Protein AF-A0A086MCA6-F1 (afdb_monomer_lite)

Radius of gyration: 31.17 Å; chains: 1; bounding box: 60×60×94 Å

Structure (mmCIF, N/CA/C/O backbone):
data_AF-A0A086MCA6-F1
#
_entry.id   AF-A0A086MCA6-F1
#
loop_
_atom_site.group_PDB
_atom_site.id
_atom_site.type_symbol
_atom_site.label_atom_id
_atom_site.label_alt_id
_atom_site.label_comp_id
_atom_site.label_asym_id
_atom_site.label_entity_id
_atom_site.label_seq_id
_atom_site.pdbx_PDB_ins_code
_atom_site.Cartn_x
_atom_site.Cartn_y
_atom_site.Cartn_z
_atom_site.occupancy
_atom_site.B_iso_or_equiv
_atom_site.auth_seq_id
_atom_site.auth_comp_id
_atom_site.auth_asym_id
_atom_site.auth_atom_id
_atom_site.pdbx_PDB_model_num
ATOM 1 N N . MET A 1 1 ? -27.394 12.523 34.836 1.00 52.34 1 MET A N 1
ATOM 2 C CA . MET A 1 1 ? -27.876 11.184 35.245 1.00 52.34 1 MET A CA 1
ATOM 3 C C . MET A 1 1 ? -26.873 10.629 36.251 1.00 52.34 1 MET A C 1
ATOM 5 O O . MET A 1 1 ? -25.698 10.563 35.916 1.00 52.34 1 MET A O 1
ATOM 9 N N . THR A 1 2 ? -27.261 10.345 37.495 1.00 57.34 2 THR A N 1
ATOM 10 C CA . THR A 1 2 ? -26.344 9.738 38.479 1.00 57.34 2 THR A CA 1
ATOM 11 C C . THR A 1 2 ? -25.993 8.313 38.032 1.00 57.34 2 THR A C 1
ATOM 13 O O . THR A 1 2 ? -26.876 7.579 37.590 1.00 57.34 2 THR A O 1
ATOM 16 N N . ILE A 1 3 ? -24.711 7.927 38.112 1.00 60.75 3 ILE A N 1
ATOM 17 C CA . ILE A 1 3 ? -24.170 6.645 37.599 1.00 60.75 3 ILE A CA 1
ATOM 18 C C . ILE A 1 3 ? -24.995 5.434 38.077 1.00 60.75 3 ILE A C 1
ATOM 20 O O . ILE A 1 3 ? -25.191 4.481 37.325 1.00 60.75 3 ILE A O 1
ATOM 24 N N . THR A 1 4 ? -25.544 5.505 39.292 1.00 66.69 4 THR A N 1
ATOM 25 C CA . THR A 1 4 ? -26.399 4.479 39.902 1.00 66.69 4 THR A CA 1
ATOM 26 C C . THR A 1 4 ? -27.685 4.221 39.107 1.00 66.69 4 THR A C 1
ATOM 28 O O . THR A 1 4 ? -27.949 3.077 38.752 1.00 66.69 4 THR A O 1
ATOM 31 N N . ARG A 1 5 ? -28.424 5.271 38.708 1.00 77.19 5 ARG A N 1
ATOM 32 C CA . ARG A 1 5 ? -29.653 5.128 37.898 1.00 77.19 5 ARG A CA 1
ATOM 33 C C . ARG A 1 5 ? -29.368 4.626 36.481 1.00 77.19 5 ARG A C 1
ATOM 35 O O . ARG A 1 5 ? -30.158 3.882 35.912 1.00 77.19 5 ARG A O 1
ATOM 42 N N . GLY A 1 6 ? -28.232 5.025 35.903 1.00 79.19 6 GLY A N 1
ATOM 43 C CA . GLY A 1 6 ? -27.805 4.528 34.590 1.00 79.19 6 GLY A CA 1
ATOM 44 C C . GLY A 1 6 ? -27.500 3.029 34.617 1.00 79.19 6 GLY A C 1
ATOM 45 O O . GLY A 1 6 ? -27.892 2.299 33.711 1.00 79.19 6 GLY A O 1
ATOM 46 N N . ARG A 1 7 ? -26.850 2.553 35.686 1.00 83.31 7 ARG A N 1
ATOM 47 C CA . ARG A 1 7 ? -26.570 1.127 35.890 1.00 83.31 7 ARG A CA 1
ATOM 48 C C . ARG A 1 7 ? -27.852 0.306 36.025 1.00 83.31 7 ARG A C 1
ATOM 50 O O . ARG A 1 7 ? -27.956 -0.716 35.359 1.00 83.31 7 ARG A O 1
ATOM 57 N N . GLU A 1 8 ? -28.808 0.758 36.834 1.00 86.00 8 GLU A N 1
ATOM 58 C CA . GLU A 1 8 ? -30.113 0.099 37.009 1.00 86.00 8 GLU A CA 1
ATOM 59 C C . GLU A 1 8 ? -30.868 -0.029 35.680 1.00 86.00 8 GLU A C 1
ATOM 61 O O . GLU A 1 8 ? -31.400 -1.093 35.377 1.00 86.00 8 GLU A O 1
ATOM 66 N N . PHE A 1 9 ? -30.847 1.015 34.844 1.00 85.06 9 PHE A N 1
ATOM 67 C CA . PHE A 1 9 ? -31.465 0.969 33.519 1.00 85.06 9 PHE A CA 1
ATOM 68 C C . PHE A 1 9 ? -30.799 -0.066 32.603 1.00 85.06 9 PHE A C 1
ATOM 70 O O . PHE A 1 9 ? -31.481 -0.897 32.009 1.00 85.06 9 PHE A O 1
ATOM 77 N N . ILE A 1 10 ? -29.463 -0.059 32.514 1.00 86.62 10 ILE A N 1
ATOM 78 C CA . ILE A 1 10 ? -28.720 -1.039 31.703 1.00 86.62 10 ILE A CA 1
ATOM 79 C C . ILE A 1 10 ? -28.999 -2.458 32.206 1.00 86.62 10 ILE A C 1
ATOM 81 O O . ILE A 1 10 ? -29.218 -3.356 31.399 1.00 86.62 10 ILE A O 1
ATOM 85 N N . GLN A 1 11 ? -29.028 -2.652 33.525 1.00 89.25 11 GLN A N 1
ATOM 86 C CA . GLN A 1 11 ? -29.348 -3.935 34.139 1.00 89.25 11 GLN A CA 1
ATOM 87 C C . GLN A 1 11 ? -30.774 -4.384 33.799 1.00 89.25 11 GLN A C 1
ATOM 89 O O . GLN A 1 11 ? -30.980 -5.542 33.460 1.00 89.25 11 GLN A O 1
ATOM 94 N N . GLY A 1 12 ? -31.747 -3.470 33.822 1.00 87.25 12 GLY A N 1
ATOM 95 C CA . GLY A 1 12 ? -33.127 -3.763 33.434 1.00 87.25 12 GLY A CA 1
ATOM 96 C C . GLY A 1 12 ? -33.276 -4.167 31.963 1.00 87.25 12 GLY A C 1
ATOM 97 O O . GLY A 1 12 ? -34.112 -5.006 31.649 1.00 87.25 12 GLY A O 1
ATOM 98 N N . VAL A 1 13 ? -32.454 -3.610 31.066 1.00 86.75 13 VAL A N 1
ATOM 99 C CA . VAL A 1 13 ? -32.503 -3.913 29.623 1.00 86.75 13 VAL A CA 1
ATOM 100 C C . VAL A 1 13 ? -31.715 -5.176 29.261 1.00 86.75 13 VAL A C 1
ATOM 102 O O . VAL A 1 13 ? -32.157 -5.951 28.417 1.00 86.75 13 VAL A O 1
ATOM 105 N N . PHE A 1 14 ? -30.547 -5.389 29.871 1.00 87.44 14 PHE A N 1
ATOM 106 C CA . PHE A 1 14 ? -29.594 -6.424 29.455 1.00 87.44 14 PHE A CA 1
ATOM 107 C C . PHE A 1 14 ? -29.353 -7.535 30.490 1.00 87.44 14 PHE A C 1
ATOM 109 O O . PHE A 1 14 ? -28.572 -8.452 30.236 1.00 87.44 14 PHE A O 1
ATOM 116 N N . GLY A 1 15 ? -29.997 -7.471 31.656 1.00 90.25 15 GLY A N 1
ATOM 117 C CA . GLY A 1 15 ? -29.858 -8.430 32.755 1.00 90.25 15 GLY A CA 1
ATOM 118 C C . GLY A 1 15 ? -28.603 -8.203 33.598 1.00 90.25 15 GLY A C 1
ATOM 119 O O . GLY A 1 15 ? -28.696 -7.949 34.797 1.00 90.25 15 GLY A O 1
ATOM 120 N N . GLU A 1 16 ? -27.428 -8.240 32.974 1.00 91.50 16 GLU A N 1
ATOM 121 C CA . GLU A 1 16 ? -26.143 -7.977 33.627 1.00 91.50 16 GLU A CA 1
ATOM 122 C C . GLU A 1 16 ? -25.470 -6.729 33.053 1.00 91.50 16 GLU A C 1
ATOM 124 O O . GLU A 1 16 ? -25.609 -6.406 31.874 1.00 91.50 16 GLU A O 1
ATOM 129 N N . VAL A 1 17 ? -24.712 -6.016 33.893 1.00 91.75 17 VAL A N 1
ATOM 130 C CA . VAL A 1 17 ? -23.970 -4.816 33.482 1.00 91.75 17 VAL A CA 1
ATOM 131 C C . VAL A 1 17 ? -22.482 -5.145 33.394 1.00 91.75 17 VAL A C 1
ATOM 133 O O . VAL A 1 17 ? -21.826 -5.250 34.437 1.00 91.75 17 VAL A O 1
ATOM 136 N N . PRO A 1 18 ? -21.913 -5.257 32.179 1.00 93.75 18 PRO A N 1
ATOM 137 C CA . PRO A 1 18 ? -20.501 -5.547 32.011 1.00 93.75 18 PRO A CA 1
ATOM 138 C C . PRO A 1 18 ? -19.599 -4.504 32.679 1.00 93.75 18 PRO A C 1
ATOM 140 O O . PRO A 1 18 ? -19.844 -3.293 32.629 1.00 93.75 18 PRO A O 1
ATOM 143 N N . GLY A 1 19 ? -18.499 -4.970 33.271 1.00 92.19 19 GLY A N 1
ATOM 144 C CA . GLY A 1 19 ? -17.512 -4.102 33.907 1.00 92.19 19 GLY A CA 1
ATOM 145 C C . GLY A 1 19 ? -16.938 -3.067 32.932 1.00 92.19 19 GLY A C 1
ATOM 146 O O . GLY A 1 19 ? -16.464 -3.406 31.851 1.00 92.19 19 GLY A O 1
ATOM 147 N N . GLY A 1 20 ? -16.965 -1.790 33.320 1.00 91.00 20 GLY A N 1
ATOM 148 C CA . GLY A 1 20 ? -16.443 -0.677 32.517 1.00 91.00 20 GLY A CA 1
ATOM 149 C C . GLY A 1 20 ? -17.381 -0.155 31.421 1.00 91.00 20 GLY A C 1
ATOM 150 O O . GLY A 1 20 ? -17.135 0.942 30.924 1.00 91.00 20 GLY A O 1
ATOM 151 N N . PHE A 1 21 ? -18.469 -0.862 31.091 1.00 94.06 21 PHE A N 1
ATOM 152 C CA . PHE A 1 21 ? -19.440 -0.414 30.085 1.00 94.06 21 PHE A CA 1
ATOM 153 C C . PHE A 1 21 ? -20.117 0.918 30.463 1.00 94.06 21 PHE A C 1
ATOM 155 O O . PHE A 1 21 ? -20.099 1.828 29.633 1.00 94.06 21 PHE A O 1
ATOM 162 N N . PRO A 1 22 ? -20.590 1.132 31.715 1.00 92.44 22 PRO A N 1
ATOM 163 C CA . PRO A 1 22 ? -21.138 2.430 32.119 1.00 92.44 22 PRO A CA 1
ATOM 164 C C . PRO A 1 22 ? -20.151 3.589 31.948 1.00 92.44 22 PRO A C 1
ATOM 166 O O . PRO A 1 22 ? -20.545 4.674 31.534 1.00 92.44 22 PRO A O 1
ATOM 169 N N . GLY A 1 23 ? -18.860 3.352 32.210 1.00 92.25 23 GLY A N 1
ATOM 170 C CA . GLY A 1 23 ? -17.823 4.373 32.051 1.00 92.25 23 GLY A CA 1
ATOM 171 C C . GLY A 1 23 ? -17.621 4.785 30.592 1.00 92.25 23 GLY A C 1
ATOM 172 O O . GLY A 1 23 ? -17.445 5.965 30.306 1.00 92.25 23 GLY A O 1
ATOM 173 N N . VAL A 1 24 ? -17.706 3.835 29.654 1.00 93.69 24 VAL A N 1
ATOM 174 C CA . VAL A 1 24 ? -17.662 4.150 28.218 1.00 93.69 24 VAL A CA 1
ATOM 175 C C . VAL A 1 24 ? -18.906 4.907 27.775 1.00 93.69 24 VAL A C 1
ATOM 177 O O . VAL A 1 24 ? -18.768 5.882 27.044 1.00 93.69 24 VAL A O 1
ATOM 180 N N . LEU A 1 25 ? -20.091 4.535 28.268 1.00 93.31 25 LEU A N 1
ATOM 181 C CA . LEU A 1 25 ? -21.318 5.280 27.980 1.00 93.31 25 LEU A CA 1
ATOM 182 C C . LEU A 1 25 ? -21.239 6.731 28.469 1.00 93.31 25 LEU A C 1
ATOM 184 O O . LEU A 1 25 ? -21.642 7.634 27.746 1.00 93.31 25 LEU A O 1
ATOM 188 N N . THR A 1 26 ? -20.657 6.982 29.646 1.00 93.00 26 THR A N 1
ATOM 189 C CA . THR A 1 26 ? -20.428 8.355 30.130 1.00 93.00 26 THR A CA 1
ATOM 190 C C . THR A 1 26 ? -19.545 9.171 29.179 1.00 93.00 26 THR A C 1
ATOM 192 O O . THR A 1 26 ? -19.771 10.368 29.028 1.00 93.00 26 THR A O 1
ATOM 195 N N . ARG A 1 27 ? -18.575 8.543 28.500 1.00 94.12 27 ARG A N 1
ATOM 196 C CA . ARG A 1 27 ? -17.688 9.221 27.537 1.00 94.12 27 ARG A CA 1
ATOM 197 C C . ARG A 1 27 ? -18.298 9.440 26.155 1.00 94.12 27 ARG A C 1
ATOM 199 O O . ARG A 1 27 ? -17.699 10.170 25.373 1.00 94.12 27 ARG A O 1
ATOM 206 N N . ILE A 1 28 ? -19.439 8.829 25.835 1.00 94.81 28 ILE A N 1
ATOM 207 C CA . ILE A 1 28 ? -20.203 9.186 24.626 1.00 94.81 28 ILE A CA 1
ATOM 208 C C . ILE A 1 28 ? -20.769 10.605 24.776 1.00 94.81 28 ILE A C 1
ATOM 210 O O . ILE A 1 28 ? -20.808 11.358 23.809 1.00 94.81 28 ILE A O 1
ATOM 214 N N . GLY A 1 29 ? -21.124 10.991 26.005 1.00 91.62 29 GLY A N 1
ATOM 215 C CA . GLY A 1 29 ? -21.713 12.288 26.312 1.00 91.62 29 GLY A CA 1
ATOM 216 C C . GLY A 1 29 ? -23.246 12.246 26.368 1.00 91.62 29 GLY A C 1
ATOM 217 O O . GLY A 1 29 ? -23.834 11.164 26.436 1.00 91.62 29 GLY A O 1
ATOM 218 N N . PRO A 1 30 ? -23.896 13.421 26.429 1.00 90.44 30 PRO A N 1
ATOM 219 C CA . PRO A 1 30 ? -25.350 13.528 26.546 1.00 90.44 30 PRO A CA 1
ATOM 220 C C . PRO A 1 30 ? -26.085 13.251 25.228 1.00 90.44 30 PRO A C 1
ATOM 222 O O . PRO A 1 30 ? -27.252 12.862 25.264 1.00 90.44 30 PRO A O 1
ATOM 225 N N . ASP A 1 31 ? -25.417 13.441 24.090 1.00 92.00 31 ASP A N 1
ATOM 226 C CA . ASP A 1 31 ? -26.021 13.256 22.777 1.00 92.00 31 ASP A CA 1
ATOM 227 C C . ASP A 1 31 ? -26.100 11.763 22.423 1.00 92.00 31 ASP A C 1
ATOM 229 O O . ASP A 1 31 ? -25.119 11.026 22.593 1.00 92.00 31 ASP A O 1
ATOM 233 N N . PRO A 1 32 ? -27.254 11.278 21.933 1.00 91.69 32 PRO A N 1
ATOM 234 C CA . PRO A 1 32 ? -27.380 9.891 21.523 1.00 91.69 32 PRO A CA 1
ATOM 235 C C . PRO A 1 32 ? -26.492 9.599 20.308 1.00 91.69 32 PRO A C 1
ATOM 237 O O . PRO A 1 32 ? -26.298 10.443 19.431 1.00 91.69 32 PRO A O 1
ATOM 240 N N . LEU A 1 33 ? -25.987 8.366 20.219 1.00 95.31 33 LEU A N 1
ATOM 241 C CA . LEU A 1 33 ? -25.310 7.906 19.010 1.00 95.31 33 LEU A CA 1
ATOM 242 C C . LEU A 1 33 ? -26.285 7.969 17.817 1.00 95.31 33 LEU A C 1
ATOM 244 O O . LEU A 1 33 ? -27.451 7.603 17.970 1.00 95.31 33 LEU A O 1
ATOM 248 N N . PRO A 1 34 ? -25.812 8.347 16.615 1.00 95.44 34 PRO A N 1
ATOM 249 C CA . PRO A 1 34 ? -26.661 8.468 15.424 1.00 95.44 34 PRO A CA 1
ATOM 250 C C . PRO A 1 34 ? -27.265 7.131 14.970 1.00 95.44 34 PRO A C 1
ATOM 252 O O . PRO A 1 34 ? -28.239 7.104 14.226 1.00 95.44 34 PRO A O 1
ATOM 255 N N . ASP A 1 35 ? -26.674 6.019 15.403 1.00 96.25 35 ASP A N 1
ATOM 256 C CA . ASP A 1 35 ? -27.102 4.661 15.102 1.00 96.25 35 ASP A CA 1
ATOM 257 C C . ASP A 1 35 ? -27.287 3.896 16.425 1.00 96.25 35 ASP A C 1
ATOM 259 O O . ASP A 1 35 ? -26.292 3.570 17.088 1.00 96.25 35 ASP A O 1
ATOM 263 N N . PRO A 1 36 ? -28.538 3.596 16.825 1.00 93.19 36 PRO A N 1
ATOM 264 C CA . PRO A 1 36 ? -28.827 2.869 18.058 1.00 93.19 36 PRO A CA 1
ATOM 265 C C . PRO A 1 36 ? -28.158 1.487 18.136 1.00 93.19 36 PRO A C 1
ATOM 267 O O . PRO A 1 36 ? -27.860 1.006 19.232 1.00 93.19 36 PRO A O 1
ATOM 270 N N . GLY A 1 37 ? -27.862 0.855 16.993 1.00 95.94 37 GLY A N 1
ATOM 271 C CA . GLY A 1 37 ? -27.179 -0.439 16.937 1.00 95.94 37 GLY A CA 1
ATOM 272 C C . GLY A 1 37 ? -25.774 -0.408 17.546 1.00 95.94 37 GLY A C 1
ATOM 273 O O . GLY A 1 37 ? -25.288 -1.425 18.046 1.00 95.94 37 GLY A O 1
ATOM 274 N N . LEU A 1 38 ? -25.134 0.763 17.599 1.00 96.38 38 LEU A N 1
ATOM 275 C CA . LEU A 1 38 ? -23.803 0.927 18.187 1.00 96.38 38 LEU A CA 1
ATOM 276 C C . LEU A 1 38 ? -23.780 0.672 19.700 1.00 96.38 38 LEU A C 1
ATOM 278 O O . LEU A 1 38 ? -22.773 0.180 20.213 1.00 96.38 38 LEU A O 1
ATOM 282 N N . TYR A 1 39 ? -24.883 0.924 20.413 1.00 95.12 39 TYR A N 1
ATOM 283 C CA . TYR A 1 39 ? -24.990 0.573 21.832 1.00 95.12 39 TYR A CA 1
ATOM 284 C C . TYR A 1 39 ? -24.973 -0.944 22.038 1.00 95.12 39 TYR A C 1
ATOM 286 O O . TYR A 1 39 ? -24.312 -1.428 22.956 1.00 95.12 39 TYR A O 1
ATOM 294 N N . LEU A 1 40 ? -25.633 -1.703 21.155 1.00 94.94 40 LEU A N 1
ATOM 295 C CA . LEU A 1 40 ? -25.616 -3.168 21.186 1.00 94.94 40 LEU A CA 1
ATOM 296 C C . LEU A 1 40 ? -24.229 -3.720 20.852 1.00 94.94 40 LEU A C 1
ATOM 298 O O . LEU A 1 40 ? -23.778 -4.669 21.493 1.00 94.94 40 LEU A O 1
ATOM 302 N N . ILE A 1 41 ? -23.535 -3.120 19.879 1.00 96.38 41 ILE A N 1
ATOM 303 C CA . ILE A 1 41 ? -22.152 -3.485 19.543 1.00 96.38 41 ILE A CA 1
ATOM 304 C C . ILE A 1 41 ? -21.238 -3.256 20.748 1.00 96.38 41 ILE A C 1
ATOM 306 O O . ILE A 1 41 ? -20.487 -4.158 21.122 1.00 96.38 41 ILE A O 1
ATOM 310 N N . LEU A 1 42 ? -21.325 -2.088 21.391 1.00 96.12 42 LEU A N 1
ATOM 311 C CA . LEU A 1 42 ? -20.559 -1.804 22.602 1.00 96.12 42 LEU A CA 1
ATOM 312 C C . LEU A 1 42 ? -20.907 -2.770 23.735 1.00 96.12 42 LEU A C 1
ATOM 314 O O . LEU A 1 42 ? -20.001 -3.307 24.366 1.00 96.12 42 LEU A O 1
ATOM 318 N N . PHE A 1 43 ? -22.191 -3.039 23.977 1.00 96.00 43 PHE A N 1
ATOM 319 C CA . PHE A 1 43 ? -22.603 -3.980 25.016 1.00 96.00 43 PHE A CA 1
ATOM 320 C C . PHE A 1 43 ? -21.990 -5.366 24.775 1.00 96.00 43 PHE A C 1
ATOM 322 O O . PHE A 1 43 ? -21.308 -5.897 25.650 1.00 96.00 43 PHE A O 1
ATOM 329 N N . LYS A 1 44 ? -22.135 -5.914 23.559 1.00 95.56 44 LYS A N 1
ATOM 330 C CA . LYS A 1 44 ? -21.545 -7.208 23.171 1.00 95.56 44 LYS A CA 1
ATOM 331 C C . LYS A 1 44 ? -20.025 -7.221 23.332 1.00 95.56 44 LYS A C 1
ATOM 333 O O . LYS A 1 44 ? -19.473 -8.207 23.823 1.00 95.56 44 LYS A O 1
ATOM 338 N N . MET A 1 45 ? -19.354 -6.129 22.960 1.00 96.38 45 MET A N 1
ATOM 339 C CA . MET A 1 45 ? -17.905 -5.963 23.100 1.00 96.38 45 MET A CA 1
ATOM 340 C C . MET A 1 45 ? -17.447 -5.984 24.563 1.00 96.38 45 MET A C 1
ATOM 342 O O . MET A 1 45 ? -16.379 -6.510 24.863 1.00 96.38 45 MET A O 1
ATOM 346 N N . PHE A 1 46 ? -18.242 -5.436 25.482 1.00 96.38 46 PHE A N 1
ATOM 347 C CA . PHE A 1 46 ? -17.913 -5.419 26.906 1.00 96.38 46 PHE A CA 1
ATOM 348 C C . PHE A 1 46 ? -18.335 -6.698 27.640 1.00 96.38 46 PHE A C 1
ATOM 350 O O . PHE A 1 46 ? -17.664 -7.083 28.598 1.00 96.38 46 PHE A O 1
ATOM 357 N N . ALA A 1 47 ? -19.407 -7.354 27.192 1.00 95.56 47 ALA A N 1
ATOM 358 C CA . ALA A 1 47 ? -19.917 -8.593 27.774 1.00 95.56 47 ALA A CA 1
ATOM 359 C C . ALA A 1 47 ? -19.085 -9.830 27.386 1.00 95.56 47 ALA A C 1
ATOM 361 O O . ALA A 1 47 ? -18.966 -10.764 28.172 1.00 95.56 47 ALA A O 1
ATOM 362 N N . SER A 1 48 ? -18.489 -9.846 26.188 1.00 94.88 48 SER A N 1
ATOM 363 C CA . SER A 1 48 ? -17.840 -11.047 25.641 1.00 94.88 48 SER A CA 1
ATOM 364 C C . SER A 1 48 ? -16.331 -11.093 25.937 1.00 94.88 48 SER A C 1
ATOM 366 O O . SER A 1 48 ? -15.607 -10.182 25.523 1.00 94.88 48 SER A O 1
ATOM 368 N N . PRO A 1 49 ? -15.791 -12.175 26.539 1.00 93.44 49 PRO A N 1
ATOM 369 C CA . PRO A 1 49 ? -14.354 -12.306 26.815 1.00 93.44 49 PRO A CA 1
ATOM 370 C C . PRO A 1 49 ? -13.457 -12.219 25.570 1.00 93.44 49 PRO A C 1
ATOM 372 O O . PRO A 1 49 ? -12.347 -11.694 25.641 1.00 93.44 49 PRO A O 1
ATOM 375 N N . GLN A 1 50 ? -13.952 -12.665 24.412 1.00 93.81 50 GLN A N 1
ATOM 376 C CA . GLN A 1 50 ? -13.242 -12.621 23.124 1.00 93.81 50 GLN A CA 1
ATOM 377 C C . GLN A 1 50 ? -12.932 -11.187 22.654 1.00 93.81 50 GLN A C 1
ATOM 379 O O . GLN A 1 50 ? -12.052 -10.966 21.826 1.00 93.81 50 GLN A O 1
ATOM 384 N N . HIS A 1 51 ? -13.633 -10.190 23.195 1.00 95.88 51 HIS A N 1
ATOM 385 C CA . HIS A 1 51 ? -13.451 -8.780 22.864 1.00 95.88 51 HIS A CA 1
ATOM 386 C C . HIS A 1 51 ? -12.655 -8.009 23.922 1.00 95.88 51 HIS A C 1
ATOM 388 O O . HIS A 1 51 ? -12.582 -6.780 23.858 1.00 95.88 51 HIS A O 1
ATOM 394 N N . ARG A 1 52 ? -11.999 -8.715 24.855 1.00 94.94 52 ARG A N 1
ATOM 395 C CA . ARG A 1 52 ? -11.200 -8.120 25.935 1.00 94.94 52 ARG A CA 1
ATOM 396 C C . ARG A 1 52 ? -10.232 -7.044 25.438 1.00 94.94 52 ARG A C 1
ATOM 398 O O . ARG A 1 52 ? -10.219 -5.954 25.995 1.00 94.94 52 ARG A O 1
ATOM 405 N N . VAL A 1 53 ? -9.481 -7.314 24.369 1.00 95.81 53 VAL A N 1
ATOM 406 C CA . VAL A 1 53 ? -8.495 -6.359 23.831 1.00 95.81 53 VAL A CA 1
ATOM 407 C C . VAL A 1 53 ? -9.176 -5.092 23.297 1.00 95.81 53 VAL A C 1
ATOM 409 O O . VAL A 1 53 ? -8.761 -3.986 23.626 1.00 95.81 53 VAL A O 1
ATOM 412 N N . ARG A 1 54 ? -10.278 -5.230 22.544 1.00 97.44 54 ARG A N 1
ATOM 413 C CA . ARG A 1 54 ? -11.046 -4.087 21.999 1.00 97.44 54 ARG A CA 1
ATOM 414 C C . ARG A 1 54 ? -11.613 -3.217 23.110 1.00 97.44 54 ARG A C 1
ATOM 416 O O . ARG A 1 54 ? -11.490 -1.994 23.078 1.00 97.44 54 ARG A O 1
ATOM 423 N N . ARG A 1 55 ? -12.188 -3.872 24.118 1.00 95.81 55 ARG A N 1
ATOM 424 C CA . ARG A 1 55 ? -12.692 -3.238 25.332 1.00 95.81 55 ARG A CA 1
ATOM 425 C C . ARG A 1 55 ? -11.590 -2.454 26.039 1.00 95.81 55 ARG A C 1
ATOM 427 O O . ARG A 1 55 ? -11.805 -1.306 26.417 1.00 95.81 55 ARG A O 1
ATOM 43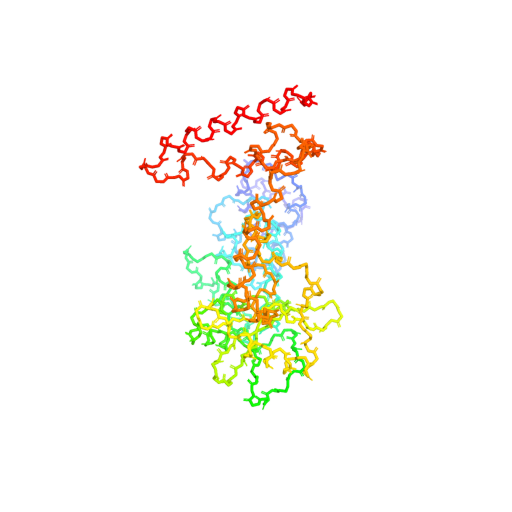4 N N . ASP A 1 56 ? -10.425 -3.066 26.226 1.00 95.62 56 ASP A N 1
ATOM 435 C CA . ASP A 1 56 ? -9.318 -2.459 26.959 1.00 95.62 56 ASP A CA 1
ATOM 436 C C . ASP A 1 56 ? -8.736 -1.255 26.191 1.00 95.62 56 ASP A C 1
ATOM 438 O O . ASP A 1 56 ? -8.517 -0.211 26.802 1.00 95.62 56 ASP A O 1
ATOM 442 N N . VAL A 1 57 ? -8.623 -1.326 24.857 1.00 96.38 57 VAL A N 1
ATOM 443 C CA . VAL A 1 57 ? -8.234 -0.179 24.010 1.00 96.38 57 VAL A CA 1
ATOM 444 C C . VAL A 1 57 ? -9.234 0.970 24.120 1.00 96.38 57 VAL A C 1
ATOM 446 O O . VAL A 1 57 ? -8.831 2.108 24.359 1.00 96.38 57 VAL A O 1
ATOM 449 N N . LEU A 1 58 ? -10.540 0.692 24.025 1.00 95.19 58 LEU A N 1
ATOM 450 C CA . LEU A 1 58 ? -11.555 1.727 24.231 1.00 95.19 58 LEU A CA 1
ATOM 451 C C . LEU A 1 58 ? -11.454 2.338 25.629 1.00 95.19 58 LEU A C 1
ATOM 453 O O . LEU A 1 58 ? -11.579 3.548 25.770 1.00 95.19 58 LEU A O 1
ATOM 457 N N . ARG A 1 59 ? -11.213 1.541 26.677 1.00 92.81 59 ARG A N 1
ATOM 458 C CA . ARG A 1 59 ? -11.045 2.054 28.048 1.00 92.81 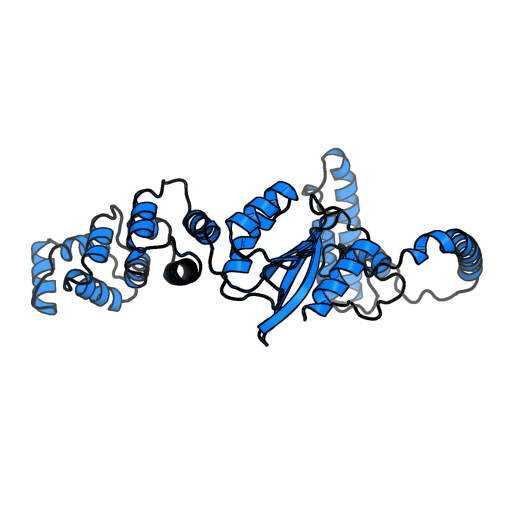59 ARG A CA 1
ATOM 459 C C . ARG A 1 59 ? -9.833 2.971 28.180 1.00 92.81 59 ARG A C 1
ATOM 461 O O . ARG A 1 59 ? -9.957 3.996 28.843 1.00 92.81 59 ARG A O 1
ATOM 468 N N . GLN A 1 60 ? -8.714 2.611 27.559 1.00 91.25 60 GLN A N 1
ATOM 469 C CA . GLN A 1 60 ? -7.466 3.377 27.588 1.00 91.25 60 GLN A CA 1
ATOM 470 C C . GLN A 1 60 ? -7.524 4.661 26.756 1.00 91.25 60 GLN A C 1
ATOM 472 O O . GLN A 1 60 ? -6.758 5.582 27.026 1.00 91.25 60 GLN A O 1
ATOM 477 N N . HIS A 1 61 ? -8.427 4.745 25.775 1.00 89.38 61 HIS A N 1
ATOM 478 C CA . HIS A 1 61 ? -8.649 5.978 25.032 1.00 89.38 61 HIS A CA 1
ATOM 479 C C . HIS A 1 61 ? -9.151 7.082 25.981 1.00 89.38 61 HIS A C 1
ATOM 481 O O . HIS A 1 61 ? -10.220 6.964 26.585 1.00 89.38 61 HIS A O 1
ATOM 487 N N . GLY A 1 62 ? -8.346 8.136 26.146 1.00 83.88 62 GLY A N 1
ATOM 488 C CA . GLY A 1 62 ? -8.596 9.216 27.107 1.00 83.88 62 GLY A CA 1
ATOM 489 C C . GLY A 1 62 ? -9.661 10.229 26.674 1.00 83.88 62 GLY A C 1
ATOM 490 O O . GLY A 1 62 ? -10.083 11.040 27.493 1.00 83.88 62 GLY A O 1
ATOM 491 N N . GLY A 1 63 ? -10.095 10.189 25.411 1.00 89.62 63 GLY A N 1
ATOM 492 C CA . GLY A 1 63 ? -11.054 11.131 24.834 1.00 89.62 63 GLY A CA 1
ATOM 493 C C . GLY A 1 63 ? -12.519 10.668 24.865 1.00 89.62 63 GLY A C 1
ATOM 494 O O . GLY A 1 63 ? -12.835 9.575 25.355 1.00 89.62 63 GLY A O 1
ATOM 495 N N . PRO A 1 64 ? -13.430 11.498 24.318 1.00 93.62 64 PRO A N 1
ATOM 496 C CA . PRO A 1 64 ? -14.814 11.113 24.068 1.00 93.62 64 PRO A CA 1
ATOM 497 C C . PRO A 1 64 ? -14.884 9.858 23.198 1.00 93.62 64 PRO A C 1
ATOM 499 O O . PRO A 1 64 ? -14.101 9.705 22.267 1.00 93.62 64 PRO A O 1
ATOM 502 N N . THR A 1 65 ? -15.830 8.965 23.488 1.00 96.00 65 THR A N 1
ATOM 503 C CA . THR A 1 65 ? -16.060 7.763 22.676 1.00 96.00 65 THR A CA 1
ATOM 504 C C . THR A 1 65 ? -17.071 8.077 21.579 1.00 96.00 65 THR A C 1
ATOM 506 O O . THR A 1 65 ? -18.259 8.217 21.855 1.00 96.00 65 THR A O 1
ATOM 509 N N . THR A 1 66 ? -16.616 8.180 20.330 1.00 96.56 66 THR A N 1
ATOM 510 C CA . THR A 1 66 ? -17.474 8.568 19.196 1.00 96.56 66 THR A CA 1
ATOM 511 C C . THR A 1 66 ? -18.046 7.365 18.440 1.00 96.56 66 THR A C 1
ATOM 513 O O . THR A 1 66 ? -17.491 6.264 18.468 1.00 96.56 66 THR A O 1
ATOM 516 N N . ALA A 1 67 ? -19.130 7.580 17.684 1.00 97.19 67 ALA A N 1
ATOM 517 C CA . ALA A 1 67 ? -19.698 6.572 16.781 1.00 97.19 67 ALA A CA 1
ATOM 518 C C . ALA A 1 67 ? -18.653 6.001 15.804 1.00 97.19 67 ALA A C 1
ATOM 520 O O . ALA A 1 67 ? -18.605 4.793 15.564 1.00 97.19 67 ALA A O 1
ATOM 521 N N . THR A 1 68 ? -17.785 6.867 15.279 1.00 97.25 68 THR A N 1
ATOM 522 C CA . THR A 1 68 ? -16.692 6.501 14.376 1.00 97.25 68 THR A CA 1
ATOM 523 C C . THR A 1 68 ? -15.695 5.563 15.049 1.00 97.25 68 THR A C 1
ATOM 525 O O . THR A 1 68 ? -15.385 4.511 14.495 1.00 97.25 68 THR A O 1
ATOM 528 N N . GLN A 1 69 ? -15.256 5.871 16.272 1.00 97.44 69 GLN A N 1
ATOM 529 C CA . GLN A 1 69 ? -14.318 5.022 17.014 1.00 97.44 69 GLN A CA 1
ATOM 530 C C . GLN A 1 69 ? -14.906 3.647 17.336 1.00 97.44 69 GLN A C 1
ATOM 532 O O . GLN A 1 69 ? -14.210 2.640 17.209 1.00 97.44 69 GLN A O 1
ATOM 537 N N . ILE A 1 70 ? -16.193 3.588 17.701 1.00 97.75 70 ILE A N 1
ATOM 538 C CA . ILE A 1 70 ? -16.906 2.324 17.938 1.00 97.75 70 ILE A CA 1
ATOM 539 C C . ILE A 1 70 ? -16.902 1.470 16.663 1.00 97.75 70 ILE A C 1
ATOM 541 O O . ILE A 1 70 ? -16.634 0.270 16.722 1.00 97.75 70 ILE A O 1
ATOM 545 N N . ARG A 1 71 ? -17.160 2.080 15.499 1.00 98.19 71 ARG A N 1
ATOM 546 C CA . ARG A 1 71 ? -17.155 1.380 14.205 1.00 98.19 71 ARG A CA 1
ATOM 547 C C . ARG A 1 71 ? -15.757 0.894 13.823 1.00 98.19 71 ARG A C 1
ATOM 549 O O . ARG A 1 71 ? -15.617 -0.269 13.453 1.00 98.19 71 ARG A O 1
ATOM 556 N N . ILE A 1 72 ? -14.734 1.738 13.969 1.00 98.31 72 ILE A N 1
ATOM 557 C CA . ILE A 1 72 ? -13.333 1.383 13.690 1.00 98.31 72 ILE A CA 1
ATOM 558 C C . ILE A 1 72 ? -12.905 0.192 14.548 1.00 98.31 72 ILE A C 1
ATOM 560 O O . ILE A 1 72 ? -12.524 -0.852 14.022 1.00 98.31 72 ILE A O 1
ATOM 564 N N . ILE A 1 73 ? -13.013 0.309 15.875 1.00 97.62 73 ILE A N 1
ATOM 565 C CA . ILE A 1 73 ? -12.514 -0.725 16.788 1.00 97.62 73 ILE A CA 1
ATOM 566 C C . ILE A 1 73 ? -13.304 -2.031 16.674 1.00 97.62 73 ILE A C 1
ATOM 568 O O . ILE A 1 73 ? -12.767 -3.090 16.990 1.00 97.62 73 ILE A O 1
ATOM 572 N N . HIS A 1 74 ? -14.559 -1.988 16.218 1.00 97.44 74 HIS A N 1
ATOM 573 C CA . HIS A 1 74 ? -15.339 -3.187 15.931 1.00 97.44 74 HIS A CA 1
ATOM 574 C C . HIS A 1 74 ? -14.849 -3.915 14.669 1.00 97.44 74 HIS A C 1
ATOM 576 O O . HIS A 1 74 ? -14.807 -5.144 14.678 1.00 97.44 74 HIS A O 1
ATOM 582 N N . ARG A 1 75 ? -14.444 -3.179 13.622 1.00 97.69 75 ARG A N 1
ATOM 583 C CA . ARG A 1 75 ? -14.008 -3.742 12.329 1.00 97.69 75 ARG A CA 1
ATOM 584 C C . ARG A 1 75 ? -12.539 -4.157 12.275 1.00 97.69 75 ARG A C 1
ATOM 586 O O . ARG A 1 75 ? -12.209 -5.059 11.516 1.00 97.69 75 ARG A O 1
ATOM 593 N N . LEU A 1 76 ? -11.656 -3.518 13.043 1.00 98.12 76 LEU A N 1
ATOM 594 C CA . LEU A 1 76 ? -10.213 -3.793 12.992 1.00 98.12 76 LEU A CA 1
ATOM 595 C C . LEU A 1 76 ? -9.874 -5.268 13.243 1.00 98.12 76 LEU A C 1
ATOM 597 O O . LEU A 1 76 ? -10.421 -5.869 14.162 1.00 98.12 76 LEU A O 1
ATOM 601 N N . ASP A 1 77 ? -8.924 -5.833 12.506 1.00 98.00 77 ASP A N 1
ATOM 602 C CA . ASP A 1 77 ? -8.350 -7.159 12.759 1.00 98.00 77 ASP A CA 1
ATOM 603 C C . ASP A 1 77 ? -7.804 -7.225 14.200 1.00 98.00 77 ASP A C 1
ATOM 605 O O . ASP A 1 77 ? -7.214 -6.240 14.657 1.00 98.00 77 ASP A O 1
ATOM 609 N N . PRO A 1 78 ? -7.989 -8.339 14.943 1.00 97.19 78 PRO A N 1
ATOM 610 C CA . PRO A 1 78 ? -7.503 -8.494 16.318 1.00 97.19 78 PRO A CA 1
ATOM 611 C C . PRO A 1 78 ? -6.037 -8.102 16.565 1.00 97.19 78 PRO A C 1
ATOM 613 O O . PRO A 1 78 ? -5.715 -7.672 17.674 1.00 97.19 78 PRO A O 1
ATOM 616 N N . VAL A 1 79 ? -5.157 -8.238 15.570 1.00 97.69 79 VAL A N 1
ATOM 617 C CA . VAL A 1 79 ? -3.740 -7.847 15.657 1.00 97.69 79 VAL A CA 1
ATOM 618 C C . VAL A 1 79 ? -3.547 -6.330 15.588 1.00 97.69 79 VAL A C 1
ATOM 620 O O . VAL A 1 79 ? -2.630 -5.808 16.217 1.00 97.69 79 VAL A O 1
ATOM 623 N N . LEU A 1 80 ? -4.431 -5.606 14.895 1.00 98.12 80 LEU A N 1
ATOM 624 C CA . LEU A 1 80 ? -4.393 -4.142 14.782 1.00 98.12 80 LEU A CA 1
ATOM 625 C C . LEU A 1 80 ? -5.114 -3.421 15.930 1.00 98.12 80 LEU A C 1
ATOM 627 O O . LEU A 1 80 ? -5.111 -2.191 15.988 1.00 98.12 80 LEU A O 1
ATOM 631 N N . VAL A 1 81 ? -5.746 -4.157 16.848 1.00 97.88 81 VAL A N 1
ATOM 632 C CA . VAL A 1 81 ? -6.474 -3.586 17.991 1.00 97.88 81 VAL A CA 1
ATOM 633 C C . VAL A 1 81 ? -5.495 -3.015 19.005 1.00 97.88 81 VAL A C 1
ATOM 635 O O . VAL A 1 81 ? -5.088 -3.680 19.955 1.00 97.88 81 VAL A O 1
ATOM 638 N N . HIS A 1 82 ? -5.144 -1.751 18.813 1.00 97.19 82 HIS A N 1
ATOM 639 C CA . HIS A 1 82 ? -4.251 -1.017 19.693 1.00 97.19 82 HIS A CA 1
ATOM 640 C C . HIS A 1 82 ? -4.587 0.476 19.679 1.00 97.19 82 HIS A C 1
ATOM 642 O O . HIS A 1 82 ? -5.031 1.002 18.656 1.00 97.19 82 HIS A O 1
ATOM 648 N N . LYS A 1 83 ? -4.329 1.183 20.789 1.00 95.69 83 LYS A N 1
ATOM 649 C CA . LYS A 1 83 ? -4.590 2.632 20.890 1.00 95.69 83 LYS A CA 1
ATOM 650 C C . LYS A 1 83 ? -3.867 3.426 19.791 1.00 95.69 83 LYS A C 1
ATOM 652 O O . LYS A 1 83 ? -4.494 4.233 19.118 1.00 95.69 83 LYS A O 1
ATOM 657 N N . ASN A 1 84 ? -2.601 3.083 19.520 1.00 95.38 84 ASN A N 1
ATOM 658 C CA . ASN A 1 84 ? -1.778 3.760 18.513 1.00 95.38 84 ASN A CA 1
ATOM 659 C C . ASN A 1 84 ? -2.373 3.614 17.099 1.00 95.38 84 ASN A C 1
ATOM 661 O O . ASN A 1 84 ? -2.188 4.492 16.265 1.00 95.38 84 ASN A O 1
ATOM 665 N N . VAL A 1 85 ? -3.085 2.521 16.811 1.00 97.25 85 VAL A N 1
ATOM 666 C CA . VAL A 1 85 ? -3.754 2.340 15.515 1.00 97.25 85 VAL A CA 1
ATOM 667 C C . VAL A 1 85 ? -5.088 3.081 15.498 1.00 97.25 85 VAL A C 1
ATOM 669 O O . VAL A 1 85 ? -5.355 3.820 14.556 1.00 97.25 85 VAL A O 1
ATOM 672 N N . LEU A 1 86 ? -5.895 2.942 16.556 1.00 96.44 86 LEU A N 1
ATOM 673 C CA . LEU A 1 86 ? -7.203 3.595 16.664 1.00 96.44 86 LEU A CA 1
ATOM 674 C C . LEU A 1 86 ? -7.106 5.121 16.517 1.00 96.44 86 LEU A C 1
ATOM 676 O O . LEU A 1 86 ? -7.948 5.719 15.860 1.00 96.44 86 LEU A O 1
ATOM 680 N N . GLU A 1 87 ? -6.076 5.744 17.089 1.00 94.69 87 GLU A N 1
ATOM 681 C CA . GLU A 1 87 ? -5.856 7.198 17.029 1.00 94.69 87 GLU A CA 1
ATOM 682 C C . GLU A 1 87 ? -5.468 7.714 15.634 1.00 94.69 87 GLU A C 1
ATOM 684 O O . GLU A 1 87 ? -5.571 8.911 15.374 1.00 94.69 87 GLU A O 1
ATOM 689 N N . ARG A 1 88 ? -5.031 6.829 14.729 1.00 96.19 88 ARG A N 1
ATOM 690 C CA . ARG A 1 88 ? -4.592 7.181 13.367 1.00 96.19 88 ARG A CA 1
ATOM 691 C C . ARG A 1 88 ? -5.675 6.980 12.309 1.00 96.19 88 ARG A C 1
ATOM 693 O O . ARG A 1 88 ? -5.478 7.411 11.180 1.00 96.19 88 ARG A O 1
ATOM 700 N N . LEU A 1 89 ? -6.785 6.339 12.664 1.00 97.12 89 LEU A N 1
ATOM 701 C CA . LEU A 1 89 ? -7.876 6.024 11.747 1.00 97.12 89 LEU A CA 1
ATOM 702 C C . LEU A 1 89 ? -9.028 7.010 11.930 1.00 97.12 89 LEU A C 1
ATOM 704 O O . LEU A 1 89 ? -9.484 7.253 13.047 1.00 97.12 89 LEU A O 1
ATOM 708 N N . GLN A 1 90 ? -9.525 7.543 10.821 1.00 96.81 90 GLN A N 1
ATOM 709 C CA . GLN A 1 90 ? -10.593 8.542 10.785 1.00 96.81 90 GLN A CA 1
ATOM 710 C C . GLN A 1 90 ? -11.936 7.956 10.356 1.00 96.81 90 GLN A C 1
ATOM 712 O O . GLN A 1 90 ? -12.978 8.587 10.541 1.00 96.81 90 GLN A O 1
ATOM 717 N N . SER A 1 91 ? -11.952 6.748 9.789 1.00 97.62 91 SER A N 1
ATOM 718 C CA . SER A 1 91 ? -13.187 6.132 9.310 1.00 97.62 91 SER A CA 1
ATOM 719 C C . SER A 1 91 ? -13.185 4.609 9.402 1.00 97.62 91 SER A C 1
ATOM 721 O O . SER A 1 91 ? -12.151 3.952 9.499 1.00 97.62 91 SER A O 1
ATOM 723 N N . ALA A 1 92 ? -14.384 4.032 9.335 1.00 96.69 92 ALA A N 1
ATOM 724 C CA . ALA A 1 92 ? -14.562 2.587 9.274 1.00 96.69 92 ALA A CA 1
ATOM 725 C C . ALA A 1 92 ? -14.018 1.971 7.968 1.00 96.69 92 ALA A C 1
ATOM 727 O O . ALA A 1 92 ? -13.636 0.807 7.984 1.00 96.69 92 ALA A O 1
ATOM 728 N N . SER A 1 93 ? -13.961 2.748 6.876 1.00 97.06 93 SER A N 1
ATOM 729 C CA . SER A 1 93 ? -13.353 2.328 5.604 1.00 97.06 93 SER A CA 1
ATOM 730 C C . SER A 1 93 ? -11.837 2.209 5.739 1.00 97.06 93 SER A C 1
ATOM 732 O O . SER A 1 93 ? -11.269 1.200 5.351 1.00 97.06 93 SER A O 1
ATOM 734 N N . GLU A 1 94 ? -11.181 3.172 6.395 1.00 97.81 94 GLU A N 1
ATOM 735 C CA . GLU A 1 94 ? -9.731 3.094 6.632 1.00 97.81 94 GLU A CA 1
ATOM 736 C C . GLU A 1 94 ? -9.352 1.893 7.514 1.00 97.81 94 GLU A C 1
ATOM 738 O O . GLU A 1 94 ? -8.272 1.325 7.370 1.00 97.81 94 GLU A O 1
ATOM 743 N N . ALA A 1 95 ? -10.238 1.474 8.424 1.00 98.19 95 ALA A N 1
ATOM 744 C CA . ALA A 1 95 ? -10.044 0.245 9.192 1.00 98.19 95 ALA A CA 1
ATOM 745 C C . ALA A 1 95 ? -10.092 -1.010 8.300 1.00 98.19 95 ALA A C 1
ATOM 747 O O . ALA A 1 95 ? -9.337 -1.953 8.530 1.00 98.19 95 ALA A O 1
ATOM 748 N N . GLU A 1 96 ? -10.956 -1.026 7.282 1.00 97.94 96 GLU A N 1
ATOM 749 C CA . GLU A 1 96 ? -11.022 -2.104 6.288 1.00 97.94 96 GLU A CA 1
ATOM 750 C C . GLU A 1 96 ? -9.778 -2.111 5.394 1.00 97.94 96 GLU A C 1
ATOM 752 O O . GLU A 1 96 ? -9.183 -3.171 5.202 1.00 97.94 96 GLU A O 1
ATOM 757 N N . ASP A 1 97 ? -9.318 -0.940 4.951 1.00 97.75 97 ASP A N 1
ATOM 758 C CA . ASP A 1 97 ? -8.078 -0.798 4.183 1.00 97.75 97 ASP A CA 1
ATOM 759 C C . ASP A 1 97 ? -6.859 -1.263 4.996 1.00 97.75 97 ASP A C 1
ATOM 761 O O . ASP A 1 97 ? -6.002 -1.991 4.490 1.00 97.75 97 ASP A O 1
ATOM 765 N N . ALA A 1 98 ? -6.798 -0.920 6.288 1.00 98.31 98 ALA A N 1
ATOM 766 C CA . ALA A 1 98 ? -5.748 -1.386 7.192 1.00 98.31 98 ALA A CA 1
ATOM 767 C C . ALA A 1 98 ? -5.776 -2.914 7.372 1.00 98.31 98 ALA A C 1
ATOM 769 O O . ALA A 1 98 ? -4.722 -3.556 7.372 1.00 98.31 98 ALA A O 1
ATOM 770 N N . ASN A 1 99 ? -6.966 -3.514 7.479 1.00 98.56 99 ASN A N 1
ATOM 771 C CA . ASN A 1 99 ? -7.121 -4.969 7.534 1.00 98.56 99 ASN A CA 1
ATOM 772 C C . ASN A 1 99 ? -6.663 -5.639 6.231 1.00 98.56 99 ASN A C 1
ATOM 774 O O . ASN A 1 99 ? -5.960 -6.650 6.276 1.00 98.56 99 ASN A O 1
ATOM 778 N N . ALA A 1 100 ? -7.026 -5.076 5.075 1.00 98.00 100 ALA A N 1
ATOM 779 C CA . ALA A 1 100 ? -6.608 -5.577 3.769 1.00 98.00 100 ALA A CA 1
ATOM 780 C C . ALA A 1 100 ? -5.083 -5.483 3.593 1.00 98.00 100 ALA A C 1
ATOM 782 O O . ALA A 1 100 ? -4.446 -6.442 3.155 1.00 98.00 100 ALA A O 1
ATOM 783 N N . ALA A 1 101 ? -4.477 -4.371 4.017 1.00 98.19 101 ALA A N 1
ATOM 784 C CA . ALA A 1 101 ? -3.029 -4.204 4.022 1.00 98.19 101 ALA A CA 1
ATOM 785 C C . ALA A 1 101 ? -2.332 -5.206 4.958 1.00 98.19 101 ALA A C 1
ATOM 787 O O . ALA A 1 101 ? -1.306 -5.776 4.590 1.00 98.19 101 ALA A O 1
ATOM 788 N N . LEU A 1 102 ? -2.891 -5.483 6.141 1.00 98.44 102 LEU A N 1
ATOM 789 C CA . LEU A 1 102 ? -2.365 -6.517 7.036 1.00 98.44 102 LEU A CA 1
ATOM 790 C C . LEU A 1 102 ? -2.445 -7.916 6.406 1.00 98.44 102 LEU A C 1
ATOM 792 O O . LEU A 1 102 ? -1.487 -8.684 6.498 1.00 98.44 102 LEU A O 1
ATOM 796 N N . ALA A 1 103 ? -3.560 -8.252 5.756 1.00 98.12 103 ALA A N 1
ATOM 797 C CA . ALA A 1 103 ? -3.701 -9.521 5.046 1.00 98.12 103 ALA A CA 1
ATOM 798 C C . ALA A 1 103 ? -2.655 -9.651 3.926 1.00 98.12 103 ALA A C 1
ATOM 800 O O . ALA A 1 103 ? -2.008 -10.691 3.799 1.00 98.12 103 ALA A O 1
ATOM 801 N N . LEU A 1 104 ? -2.421 -8.571 3.175 1.00 97.75 104 LEU A N 1
ATOM 802 C CA . LEU A 1 104 ? -1.369 -8.507 2.165 1.00 97.75 104 LEU A CA 1
ATOM 803 C C . LEU A 1 104 ? 0.021 -8.739 2.769 1.00 97.75 104 LEU A C 1
ATOM 805 O O . LEU A 1 104 ? 0.780 -9.556 2.253 1.00 97.75 104 LEU A O 1
ATOM 809 N N . ILE A 1 105 ? 0.345 -8.063 3.873 1.00 98.06 105 ILE A N 1
ATOM 810 C CA . ILE A 1 105 ? 1.622 -8.209 4.585 1.00 98.06 105 ILE A CA 1
ATOM 811 C C . ILE A 1 105 ? 1.831 -9.662 5.034 1.00 98.06 105 ILE A C 1
ATOM 813 O O . ILE A 1 105 ? 2.882 -10.237 4.763 1.00 98.06 105 ILE A O 1
ATOM 817 N N . ARG A 1 106 ? 0.824 -10.284 5.664 1.00 97.75 106 ARG A N 1
ATOM 818 C CA . ARG A 1 106 ? 0.891 -11.685 6.124 1.00 97.75 106 ARG A CA 1
ATOM 819 C C . ARG A 1 106 ? 1.136 -12.666 4.974 1.00 97.75 106 ARG A C 1
ATOM 821 O O . ARG A 1 106 ? 1.847 -13.650 5.150 1.00 97.75 106 ARG A O 1
ATOM 828 N N . ASN A 1 107 ? 0.569 -12.395 3.800 1.00 97.38 107 ASN A N 1
ATOM 829 C CA . ASN A 1 107 ? 0.723 -13.261 2.632 1.00 97.38 107 ASN A CA 1
ATOM 830 C C . ASN A 1 107 ? 2.070 -13.084 1.917 1.00 97.38 107 ASN A C 1
ATOM 832 O O . ASN A 1 107 ? 2.500 -13.991 1.207 1.00 97.38 107 ASN A O 1
ATOM 836 N N . THR A 1 108 ? 2.726 -11.932 2.089 1.00 97.62 108 THR A N 1
ATOM 837 C CA . THR A 1 108 ? 3.900 -11.542 1.289 1.00 97.62 108 THR A CA 1
ATOM 838 C C . THR A 1 108 ? 5.213 -11.501 2.063 1.00 97.62 108 THR A C 1
ATOM 840 O O . THR A 1 108 ? 6.274 -11.510 1.437 1.00 97.62 108 THR A O 1
ATOM 843 N N . ALA A 1 109 ? 5.166 -11.467 3.397 1.00 97.50 109 ALA A N 1
ATOM 844 C CA . ALA A 1 109 ? 6.339 -11.380 4.258 1.00 97.50 109 ALA A CA 1
ATOM 845 C C . ALA A 1 109 ? 6.288 -12.433 5.374 1.00 97.50 109 ALA A C 1
ATOM 847 O O . ALA A 1 109 ? 5.504 -12.316 6.317 1.00 97.50 109 ALA A O 1
ATOM 848 N N . LEU A 1 110 ? 7.184 -13.424 5.332 1.00 96.50 110 LEU A N 1
ATOM 849 C CA . LEU A 1 110 ? 7.259 -14.473 6.363 1.00 96.50 110 LEU A CA 1
ATOM 850 C C . LEU A 1 110 ? 7.523 -13.945 7.770 1.00 96.50 110 LEU A C 1
ATOM 852 O O . LEU A 1 110 ? 7.081 -14.529 8.757 1.00 96.50 110 LEU A O 1
ATOM 856 N N . SER A 1 111 ? 8.260 -12.840 7.861 1.00 97.00 111 SER A N 1
ATOM 857 C CA . SER A 1 111 ? 8.596 -12.201 9.135 1.00 97.00 111 SER A CA 1
ATOM 858 C C . SER A 1 111 ? 7.402 -11.527 9.824 1.00 97.00 111 SER A C 1
ATOM 860 O O . SER A 1 111 ? 7.524 -11.115 10.979 1.00 97.00 111 SER A O 1
ATOM 862 N N . ALA A 1 112 ? 6.255 -11.395 9.149 1.00 97.38 112 ALA A N 1
ATOM 863 C CA . ALA A 1 112 ? 5.061 -10.739 9.670 1.00 97.38 112 ALA A CA 1
ATOM 864 C C . ALA A 1 112 ? 4.203 -11.673 10.541 1.00 97.38 112 ALA A C 1
ATOM 866 O O . ALA A 1 112 ? 3.023 -11.907 10.269 1.00 97.38 112 ALA A O 1
ATOM 867 N N . THR A 1 113 ? 4.795 -12.207 11.611 1.00 97.75 113 THR A N 1
ATOM 868 C CA . THR A 1 113 ? 4.045 -12.946 12.634 1.00 97.75 113 THR A CA 1
ATOM 869 C C . THR A 1 113 ? 3.154 -11.999 13.439 1.00 97.75 113 THR A C 1
ATOM 871 O O . THR A 1 113 ? 3.424 -10.797 13.530 1.00 97.75 113 THR A O 1
ATOM 874 N N . GLU A 1 114 ? 2.087 -12.526 14.047 1.00 97.44 114 GLU A N 1
ATOM 875 C CA . GLU A 1 114 ? 1.178 -11.703 14.857 1.00 97.44 114 GLU A CA 1
ATOM 876 C C . GLU A 1 114 ? 1.911 -10.983 15.990 1.00 97.44 114 GLU A C 1
ATOM 878 O O . GLU A 1 114 ? 1.708 -9.786 16.186 1.00 97.44 114 GLU A O 1
ATOM 883 N N . ASP A 1 115 ? 2.807 -11.688 16.680 1.00 97.44 115 ASP A N 1
ATOM 884 C CA . ASP A 1 115 ? 3.601 -11.131 17.775 1.00 97.44 115 ASP A CA 1
ATOM 885 C C . ASP A 1 115 ? 4.549 -10.036 17.286 1.00 97.44 115 ASP A C 1
ATOM 887 O O . ASP A 1 115 ? 4.642 -8.974 17.902 1.00 97.44 115 ASP A O 1
ATOM 891 N N . ALA A 1 116 ? 5.206 -10.238 16.139 1.00 98.00 116 ALA A N 1
ATOM 892 C CA . ALA A 1 116 ? 6.110 -9.239 15.581 1.00 98.00 116 ALA A CA 1
ATOM 893 C C . ALA A 1 116 ? 5.360 -7.965 15.159 1.00 98.00 116 ALA A C 1
ATOM 895 O O . ALA A 1 116 ? 5.853 -6.854 15.373 1.00 98.00 116 ALA A O 1
ATOM 896 N N . ILE A 1 117 ? 4.153 -8.103 14.600 1.00 98.06 117 ILE A N 1
ATOM 897 C CA . ILE A 1 117 ? 3.303 -6.962 14.241 1.00 98.06 117 ILE A CA 1
ATOM 898 C C . ILE A 1 117 ? 2.804 -6.243 15.496 1.00 98.06 117 ILE A C 1
ATOM 900 O O . ILE A 1 117 ? 2.924 -5.020 15.564 1.00 98.06 117 ILE A O 1
ATOM 904 N N . ARG A 1 118 ? 2.304 -6.971 16.506 1.00 97.19 118 ARG A N 1
ATOM 905 C CA . ARG A 1 118 ? 1.870 -6.384 17.787 1.00 97.19 118 ARG A CA 1
ATOM 906 C C . ARG A 1 118 ? 3.004 -5.604 18.445 1.00 97.19 118 ARG A C 1
ATOM 908 O O . ARG A 1 118 ? 2.825 -4.431 18.761 1.00 97.19 118 ARG A O 1
ATOM 915 N N . GLN A 1 119 ? 4.190 -6.203 18.541 1.00 97.38 119 GLN A N 1
ATOM 916 C CA . GLN A 1 119 ? 5.365 -5.547 19.111 1.00 97.38 119 GLN A CA 1
ATOM 917 C C . GLN A 1 119 ? 5.760 -4.286 18.330 1.00 97.38 119 GLN A C 1
ATOM 919 O O . GLN A 1 119 ? 6.168 -3.283 18.918 1.00 97.38 119 GLN A O 1
ATOM 924 N N . ALA A 1 120 ? 5.640 -4.309 17.000 1.00 97.62 120 ALA A N 1
ATOM 925 C CA . ALA A 1 120 ? 5.915 -3.142 16.170 1.00 97.62 120 ALA A CA 1
ATOM 926 C C . ALA A 1 120 ? 4.860 -2.030 16.342 1.00 97.62 120 ALA A C 1
ATOM 928 O O . ALA A 1 120 ? 5.210 -0.854 16.266 1.00 97.62 120 ALA A O 1
ATOM 929 N N . ILE A 1 121 ? 3.596 -2.382 16.600 1.00 97.50 121 ILE A N 1
ATOM 930 C CA . ILE A 1 121 ? 2.510 -1.433 16.891 1.00 97.50 121 ILE A CA 1
ATOM 931 C C . ILE A 1 121 ? 2.680 -0.790 18.274 1.00 97.50 121 ILE A C 1
ATOM 933 O O . ILE A 1 121 ? 2.459 0.414 18.422 1.00 97.50 121 ILE A O 1
ATOM 937 N N . GLU A 1 122 ? 3.089 -1.562 19.282 1.00 95.56 122 GLU A N 1
ATOM 938 C CA . GLU A 1 122 ? 3.403 -1.043 20.622 1.00 95.56 122 GLU A CA 1
ATOM 939 C C . GLU A 1 122 ? 4.518 0.006 20.562 1.00 95.56 122 GLU A C 1
ATOM 941 O O . GLU A 1 122 ? 4.414 1.066 21.178 1.00 95.56 122 GLU A O 1
ATOM 946 N N . ASN A 1 123 ? 5.530 -0.249 19.730 1.00 95.56 123 ASN A N 1
ATOM 947 C CA . ASN A 1 123 ? 6.661 0.647 19.487 1.00 95.56 123 ASN A CA 1
ATOM 948 C C . ASN A 1 123 ? 6.393 1.704 18.396 1.00 95.56 123 ASN A C 1
ATOM 950 O O . ASN A 1 123 ? 7.324 2.373 17.935 1.00 95.56 123 ASN A O 1
ATOM 954 N N . LEU A 1 124 ? 5.143 1.858 17.943 1.00 94.56 124 LEU A N 1
ATOM 955 C CA . LEU A 1 124 ? 4.784 2.834 16.918 1.00 94.56 124 LEU A CA 1
ATOM 956 C C . LEU A 1 124 ? 4.865 4.254 17.492 1.00 94.56 124 LEU A C 1
ATOM 958 O O . LEU A 1 124 ? 3.939 4.722 18.150 1.00 94.56 124 LEU A O 1
ATOM 962 N N . GLY A 1 125 ? 5.975 4.942 17.224 1.00 90.69 125 GLY A N 1
ATOM 963 C CA . GLY A 1 125 ? 6.183 6.316 17.679 1.00 90.69 125 GLY A CA 1
ATOM 964 C C . GLY A 1 125 ? 5.174 7.309 17.091 1.00 90.69 125 GLY A C 1
ATOM 965 O O . GLY A 1 125 ? 4.696 7.144 15.967 1.00 90.69 125 GLY A O 1
ATOM 966 N N . ASP A 1 126 ? 4.907 8.388 17.827 1.00 90.69 126 ASP A N 1
ATOM 967 C CA . ASP A 1 126 ? 3.859 9.383 17.528 1.00 90.69 126 ASP A CA 1
ATOM 968 C C . ASP A 1 126 ? 3.985 10.047 16.150 1.00 90.69 126 ASP A C 1
ATOM 970 O O . ASP A 1 126 ? 2.994 10.458 15.558 1.00 90.69 126 ASP A O 1
ATOM 974 N N . LYS A 1 127 ? 5.206 10.122 15.607 1.00 93.12 127 LYS A N 1
ATOM 975 C CA . LYS A 1 127 ? 5.496 10.763 14.313 1.00 93.12 127 LYS A CA 1
ATOM 976 C C . LYS A 1 127 ? 5.294 9.852 13.101 1.00 93.12 127 LYS A C 1
ATOM 978 O O . LYS A 1 127 ? 5.406 10.320 11.974 1.00 93.12 127 LYS A O 1
ATOM 983 N N . ILE A 1 128 ? 5.090 8.553 13.312 1.00 95.44 128 ILE A N 1
ATOM 984 C CA . ILE A 1 128 ? 4.950 7.584 12.224 1.00 95.44 128 ILE A CA 1
ATOM 985 C C . ILE A 1 128 ? 3.461 7.395 11.952 1.00 95.44 128 ILE A C 1
ATOM 987 O O . ILE A 1 128 ? 2.722 6.952 12.836 1.00 95.44 128 ILE A O 1
ATOM 991 N N . ASP A 1 129 ? 3.026 7.727 10.739 1.00 95.75 129 ASP A N 1
ATOM 992 C CA . ASP A 1 129 ? 1.670 7.434 10.282 1.00 95.75 129 ASP A CA 1
ATOM 993 C C . ASP A 1 129 ? 1.486 5.937 9.963 1.00 95.75 129 ASP A C 1
ATOM 995 O O . ASP A 1 129 ? 2.440 5.154 9.864 1.00 95.75 129 ASP A O 1
ATOM 999 N N . LEU A 1 130 ? 0.227 5.516 9.837 1.00 96.00 130 LEU A N 1
ATOM 1000 C CA . LEU A 1 130 ? -0.098 4.110 9.612 1.00 96.00 130 LEU A CA 1
ATOM 1001 C C . LEU A 1 130 ? 0.387 3.621 8.236 1.00 96.00 130 LEU A C 1
ATOM 1003 O O . LEU A 1 130 ? 0.863 2.494 8.120 1.00 96.00 130 LEU A O 1
ATOM 1007 N N . ALA A 1 131 ? 0.339 4.473 7.209 1.00 95.69 131 ALA A N 1
ATOM 1008 C CA . ALA A 1 131 ? 0.802 4.134 5.865 1.00 95.69 131 ALA A CA 1
ATOM 1009 C C . ALA A 1 131 ? 2.308 3.823 5.840 1.00 95.69 131 ALA A C 1
ATOM 1011 O O . ALA A 1 131 ? 2.735 2.815 5.281 1.00 95.69 131 ALA A O 1
ATOM 1012 N N . THR A 1 132 ? 3.124 4.639 6.507 1.00 96.06 132 THR A N 1
ATOM 1013 C CA . THR A 1 132 ? 4.568 4.433 6.664 1.00 96.06 132 THR A CA 1
ATOM 1014 C C . THR A 1 132 ? 4.853 3.147 7.427 1.00 96.06 132 THR A C 1
ATOM 1016 O O . THR A 1 132 ? 5.754 2.396 7.050 1.00 96.06 132 THR A O 1
ATOM 1019 N N . PHE A 1 133 ? 4.090 2.863 8.486 1.00 97.19 133 PHE A N 1
ATOM 1020 C CA . PHE A 1 133 ? 4.196 1.603 9.219 1.00 97.19 133 PHE A CA 1
ATOM 1021 C C . PHE A 1 133 ? 3.935 0.387 8.315 1.00 97.19 133 PHE A C 1
ATOM 1023 O O . PHE A 1 133 ? 4.762 -0.525 8.271 1.00 97.19 133 PHE A O 1
ATOM 1030 N N . LEU A 1 134 ? 2.838 0.394 7.553 1.00 97.06 134 LEU A N 1
ATOM 1031 C CA . LEU A 1 134 ? 2.478 -0.694 6.639 1.00 97.06 134 LEU A CA 1
ATOM 1032 C C . LEU A 1 134 ? 3.507 -0.846 5.506 1.00 97.06 134 LEU A C 1
ATOM 1034 O O . LEU A 1 134 ? 3.952 -1.957 5.218 1.00 97.06 134 LEU A O 1
ATOM 1038 N N . ASN A 1 135 ? 3.981 0.263 4.934 1.00 95.50 135 ASN A N 1
ATOM 1039 C CA . ASN A 1 135 ? 5.016 0.256 3.897 1.00 95.50 135 ASN A CA 1
ATOM 1040 C C . ASN A 1 135 ? 6.340 -0.348 4.384 1.00 95.50 135 ASN A C 1
ATOM 1042 O O . ASN A 1 135 ? 7.003 -1.055 3.629 1.00 95.50 135 ASN A O 1
ATOM 1046 N N . ARG A 1 136 ? 6.726 -0.131 5.649 1.00 96.38 136 ARG A N 1
ATOM 1047 C CA . ARG A 1 136 ? 7.920 -0.773 6.231 1.00 96.38 136 ARG A CA 1
ATOM 1048 C C . ARG A 1 136 ? 7.782 -2.288 6.329 1.00 96.38 136 ARG A C 1
ATOM 1050 O O . ARG A 1 136 ? 8.786 -2.983 6.221 1.00 96.38 136 ARG A O 1
ATOM 1057 N N . TRP A 1 137 ? 6.572 -2.795 6.548 1.00 97.44 137 TRP A N 1
ATOM 1058 C CA . TRP A 1 137 ? 6.308 -4.231 6.538 1.00 97.44 137 TRP A CA 1
ATOM 1059 C C . TRP A 1 137 ? 6.313 -4.801 5.122 1.00 97.44 137 TRP A C 1
ATOM 1061 O O . TRP A 1 137 ? 6.973 -5.808 4.890 1.00 97.44 137 TRP A O 1
ATOM 1071 N N . LEU A 1 138 ? 5.679 -4.124 4.161 1.00 96.19 138 LEU A N 1
ATOM 1072 C CA . LEU A 1 138 ? 5.722 -4.523 2.749 1.00 96.19 138 LEU A CA 1
ATOM 1073 C C . LEU A 1 138 ? 7.144 -4.482 2.172 1.00 96.19 138 LEU A C 1
ATOM 1075 O O . LEU A 1 138 ? 7.506 -5.327 1.361 1.00 96.19 138 LEU A O 1
ATOM 1079 N N . ALA A 1 139 ? 7.999 -3.572 2.647 1.00 96.12 139 ALA A N 1
ATOM 1080 C CA . ALA A 1 139 ? 9.418 -3.547 2.291 1.00 96.12 139 ALA A CA 1
ATOM 1081 C C . ALA A 1 139 ? 10.189 -4.816 2.713 1.00 96.12 139 ALA A C 1
ATOM 1083 O O . ALA A 1 139 ? 11.288 -5.045 2.213 1.00 96.12 139 ALA A O 1
ATOM 1084 N N . LYS A 1 140 ? 9.627 -5.651 3.600 1.00 97.19 140 LYS A N 1
ATOM 1085 C CA . LYS A 1 140 ? 10.170 -6.964 3.990 1.00 97.19 140 LYS A CA 1
ATOM 1086 C C . LYS A 1 140 ? 9.601 -8.124 3.165 1.00 97.19 140 LYS A C 1
ATOM 1088 O O . LYS A 1 140 ? 9.786 -9.273 3.553 1.00 97.19 140 LYS A O 1
ATOM 1093 N N . MET A 1 141 ? 8.885 -7.842 2.076 1.00 97.56 141 MET A N 1
ATOM 1094 C CA . MET A 1 141 ? 8.342 -8.863 1.181 1.00 97.56 141 MET A CA 1
ATOM 1095 C C . MET A 1 141 ? 9.426 -9.866 0.765 1.00 97.56 141 MET A C 1
ATOM 1097 O O . MET A 1 141 ? 10.489 -9.470 0.285 1.00 97.56 141 MET A O 1
ATOM 1101 N N . ASP A 1 142 ? 9.115 -11.152 0.886 1.00 97.06 142 ASP A N 1
ATOM 1102 C CA . ASP A 1 142 ? 9.932 -12.288 0.438 1.00 97.06 142 ASP A CA 1
ATOM 1103 C C . ASP A 1 142 ? 9.131 -13.297 -0.412 1.00 97.06 142 ASP A C 1
ATOM 1105 O O . ASP A 1 142 ? 9.702 -14.179 -1.061 1.00 97.06 142 ASP A O 1
ATOM 1109 N N . ARG A 1 143 ? 7.802 -13.140 -0.462 1.00 95.44 143 ARG A N 1
ATOM 1110 C CA . ARG A 1 143 ? 6.859 -13.982 -1.205 1.00 95.44 143 ARG A CA 1
ATOM 1111 C C . ARG A 1 143 ? 5.899 -13.125 -2.040 1.00 95.44 143 ARG A C 1
ATOM 1113 O O . ARG A 1 143 ? 4.742 -12.959 -1.661 1.00 95.44 143 ARG A O 1
ATOM 1120 N N . PRO A 1 144 ? 6.340 -12.563 -3.179 1.00 94.94 144 PRO A N 1
ATOM 1121 C CA . PRO A 1 144 ? 5.436 -11.861 -4.082 1.00 94.94 144 PRO A CA 1
ATOM 1122 C C . PRO A 1 144 ? 4.341 -12.824 -4.572 1.00 94.94 144 PRO A C 1
ATOM 1124 O O . PRO A 1 144 ? 4.646 -13.987 -4.859 1.00 94.94 144 PRO A O 1
ATOM 1127 N N . PRO A 1 145 ? 3.083 -12.365 -4.696 1.00 94.12 145 PRO A N 1
ATOM 1128 C CA . PRO A 1 145 ? 1.941 -13.227 -5.015 1.00 94.12 145 PRO A CA 1
ATOM 1129 C C . PRO A 1 145 ? 1.932 -13.723 -6.467 1.00 94.12 145 PRO A C 1
ATOM 1131 O O . PRO A 1 145 ? 1.237 -14.686 -6.782 1.00 94.12 145 PRO A O 1
ATOM 1134 N N . ALA A 1 146 ? 2.678 -13.072 -7.361 1.00 93.44 146 ALA A N 1
ATOM 1135 C CA . ALA A 1 146 ? 2.796 -13.446 -8.762 1.00 93.44 146 ALA A CA 1
ATOM 1136 C C . ALA A 1 146 ? 4.245 -13.280 -9.229 1.00 93.44 146 ALA A C 1
ATOM 1138 O O . ALA A 1 146 ? 4.953 -12.379 -8.775 1.00 93.44 146 ALA A O 1
ATOM 1139 N N . ARG A 1 147 ? 4.684 -14.153 -10.140 1.00 92.12 147 ARG A N 1
ATOM 1140 C CA . ARG A 1 147 ? 6.031 -14.130 -10.722 1.00 92.12 147 ARG A CA 1
ATOM 1141 C C . ARG A 1 147 ? 5.955 -14.387 -12.231 1.00 92.12 147 ARG A C 1
ATOM 1143 O O . ARG A 1 147 ? 5.098 -15.165 -12.654 1.00 92.12 147 ARG A O 1
ATOM 1150 N N . PRO A 1 148 ? 6.811 -13.750 -13.043 1.00 93.88 148 PRO A N 1
ATOM 1151 C CA . PRO A 1 148 ? 6.950 -14.097 -14.450 1.00 93.88 148 PRO A CA 1
ATOM 1152 C C . PRO A 1 148 ? 7.660 -15.447 -14.625 1.00 93.88 148 PRO A C 1
ATOM 1154 O O . PRO A 1 148 ? 8.375 -15.901 -13.732 1.00 93.88 148 PRO A O 1
ATOM 1157 N N . LEU A 1 149 ? 7.508 -16.060 -15.801 1.00 91.50 149 LEU A N 1
ATOM 1158 C CA . LEU A 1 149 ? 8.132 -17.339 -16.170 1.00 91.50 149 LEU A CA 1
ATOM 1159 C C . LEU A 1 149 ? 9.600 -17.176 -16.611 1.00 91.50 149 LEU A C 1
ATOM 1161 O O . LEU A 1 149 ? 10.039 -17.762 -17.597 1.00 91.50 149 LEU A O 1
ATOM 1165 N N . VAL A 1 150 ? 10.367 -16.359 -15.890 1.00 94.31 150 VAL A N 1
ATOM 1166 C CA . VAL A 1 150 ? 11.811 -16.212 -16.113 1.00 94.31 150 VAL A CA 1
ATOM 1167 C C . VAL A 1 150 ? 12.542 -17.221 -15.221 1.00 94.31 150 VAL A C 1
ATOM 1169 O O . VAL A 1 150 ? 12.250 -17.265 -14.023 1.00 94.31 150 VAL A O 1
ATOM 1172 N N . PRO A 1 151 ? 13.483 -18.026 -15.751 1.00 92.69 151 PRO A N 1
ATOM 1173 C CA . PRO A 1 151 ? 14.263 -18.956 -14.937 1.00 92.69 151 PRO A CA 1
ATOM 1174 C C . PRO A 1 151 ? 14.989 -18.242 -13.787 1.00 92.69 151 PRO A C 1
ATOM 1176 O O . PRO A 1 151 ? 15.640 -17.223 -14.006 1.00 92.69 151 PRO A O 1
ATOM 1179 N N . GLU A 1 152 ? 14.933 -18.791 -12.568 1.00 88.94 152 GLU A N 1
ATOM 1180 C CA . GLU A 1 152 ? 15.536 -18.152 -11.379 1.00 88.94 152 GLU A CA 1
ATOM 1181 C C . GLU A 1 152 ? 17.050 -17.911 -11.527 1.00 88.94 152 GLU A C 1
ATOM 1183 O O . GLU A 1 152 ? 17.579 -16.930 -11.007 1.00 88.94 152 GLU A O 1
ATOM 1188 N N . ASN A 1 153 ? 17.733 -18.773 -12.286 1.00 91.50 153 ASN A N 1
ATOM 1189 C CA . ASN A 1 153 ? 19.175 -18.718 -12.532 1.00 91.50 153 ASN A CA 1
ATOM 1190 C C . ASN A 1 153 ? 19.528 -18.196 -13.934 1.00 91.50 153 ASN A C 1
ATOM 1192 O O . ASN A 1 153 ? 20.578 -18.553 -14.471 1.00 91.50 153 ASN A O 1
ATOM 1196 N N . ASP A 1 154 ? 18.667 -17.384 -14.554 1.00 95.88 154 ASP A N 1
ATOM 1197 C CA . ASP A 1 154 ? 18.989 -16.793 -15.853 1.00 95.88 154 ASP A CA 1
ATOM 1198 C C . ASP A 1 154 ? 20.267 -15.918 -15.752 1.00 95.88 154 ASP A C 1
ATOM 1200 O O . ASP A 1 154 ? 20.392 -15.078 -14.844 1.00 95.88 154 ASP A O 1
ATOM 1204 N N . PRO A 1 155 ? 21.268 -16.123 -16.633 1.00 95.44 155 PRO A N 1
ATOM 1205 C CA . PRO A 1 155 ? 22.551 -15.427 -16.543 1.00 95.44 155 PRO A CA 1
ATOM 1206 C C . PRO A 1 155 ? 22.452 -13.938 -16.891 1.00 95.44 155 PRO A C 1
ATOM 1208 O O . PRO A 1 155 ? 23.310 -13.164 -16.470 1.00 95.44 155 PRO A O 1
ATOM 1211 N N . GLU A 1 156 ? 21.411 -13.523 -17.613 1.00 97.06 156 GLU A N 1
ATOM 1212 C CA . GLU A 1 156 ? 21.245 -12.163 -18.129 1.00 97.06 156 GLU A CA 1
ATOM 1213 C C . GLU A 1 156 ? 20.160 -11.393 -17.381 1.00 97.06 156 GLU A C 1
ATOM 1215 O O . GLU A 1 156 ? 20.271 -10.178 -17.236 1.00 97.06 156 GLU A O 1
ATOM 1220 N N . VAL A 1 157 ? 19.134 -12.083 -16.878 1.00 97.62 157 VAL A N 1
ATOM 1221 C CA . VAL A 1 157 ? 17.970 -11.461 -16.242 1.00 97.62 157 VAL A CA 1
ATOM 1222 C C . VAL A 1 157 ? 17.841 -11.895 -14.784 1.00 97.62 157 VAL A C 1
ATOM 1224 O O . VAL A 1 157 ? 17.956 -13.070 -14.454 1.00 97.62 157 VAL A O 1
ATOM 1227 N N . ALA A 1 158 ? 17.588 -10.948 -13.880 1.00 97.25 158 ALA A N 1
ATOM 1228 C CA . ALA A 1 158 ? 17.177 -11.244 -12.507 1.00 97.25 158 ALA A CA 1
ATOM 1229 C C . ALA A 1 158 ? 15.791 -10.666 -12.220 1.00 97.25 158 ALA A C 1
ATOM 1231 O O . ALA A 1 158 ? 15.557 -9.475 -12.412 1.00 97.25 158 ALA A O 1
ATOM 1232 N N . VAL A 1 159 ? 14.881 -11.494 -11.709 1.00 97.44 159 VAL A N 1
ATOM 1233 C CA . VAL A 1 159 ? 13.561 -11.051 -11.244 1.00 97.44 159 VAL A CA 1
ATOM 1234 C C . VAL A 1 159 ? 13.683 -10.540 -9.813 1.00 97.44 159 VAL A C 1
ATOM 1236 O O . VAL A 1 159 ? 14.225 -11.225 -8.947 1.00 97.44 159 VAL A O 1
ATOM 1239 N N . MET A 1 160 ? 13.164 -9.347 -9.532 1.00 97.19 160 MET A N 1
ATOM 1240 C CA . MET A 1 160 ? 13.144 -8.820 -8.170 1.00 97.19 160 MET A CA 1
ATOM 1241 C C . MET A 1 160 ? 12.017 -9.475 -7.371 1.00 97.19 160 MET A C 1
ATOM 1243 O O . MET A 1 160 ? 10.862 -9.062 -7.444 1.00 97.19 160 MET A O 1
ATOM 1247 N N . THR A 1 161 ? 12.353 -10.511 -6.602 1.00 94.69 161 THR A N 1
ATOM 1248 C CA . THR A 1 161 ? 11.382 -11.305 -5.830 1.00 94.69 161 THR A CA 1
ATOM 1249 C C . THR A 1 161 ? 11.304 -10.933 -4.351 1.00 94.69 161 THR A C 1
ATOM 1251 O O . THR A 1 161 ? 10.573 -11.580 -3.609 1.00 94.69 161 THR A O 1
ATOM 1254 N N . SER A 1 162 ? 12.050 -9.929 -3.890 1.00 97.19 162 SER A N 1
ATOM 1255 C CA . SER A 1 162 ? 12.013 -9.484 -2.495 1.00 97.19 162 SER A CA 1
ATOM 1256 C C . SER A 1 162 ? 12.169 -7.973 -2.372 1.00 97.19 162 SER A C 1
ATOM 1258 O O . SER A 1 162 ? 12.770 -7.319 -3.229 1.00 97.19 162 SER A O 1
ATOM 1260 N N . GLY A 1 163 ? 11.660 -7.410 -1.276 1.00 97.25 163 GLY A N 1
ATOM 1261 C CA . GLY A 1 163 ? 11.834 -5.992 -0.968 1.00 97.25 163 GLY A CA 1
ATOM 1262 C C . GLY A 1 163 ? 13.305 -5.610 -0.767 1.00 97.25 163 GLY A C 1
ATOM 1263 O O . GLY A 1 163 ? 13.719 -4.526 -1.176 1.00 97.25 163 GLY A O 1
ATOM 1264 N N . GLU A 1 164 ? 14.133 -6.522 -0.244 1.00 97.44 164 GLU A N 1
ATOM 1265 C CA . GLU A 1 164 ? 15.586 -6.331 -0.151 1.00 97.44 164 GLU A CA 1
ATOM 1266 C C . GLU A 1 164 ? 16.244 -6.237 -1.535 1.00 97.44 164 GLU A C 1
ATOM 1268 O O . GLU A 1 164 ? 17.039 -5.322 -1.777 1.00 97.44 164 GLU A O 1
ATOM 1273 N N . ALA A 1 165 ? 15.880 -7.133 -2.461 1.00 97.19 165 ALA A N 1
ATOM 1274 C CA . ALA A 1 165 ? 16.380 -7.107 -3.833 1.00 97.19 165 ALA A CA 1
ATOM 1275 C C . ALA A 1 165 ? 15.987 -5.797 -4.533 1.00 97.19 165 ALA A C 1
ATOM 1277 O O . ALA A 1 165 ? 16.844 -5.128 -5.114 1.00 97.19 165 ALA A O 1
ATOM 1278 N N . MET A 1 166 ? 14.731 -5.361 -4.383 1.00 97.88 166 MET A N 1
ATOM 1279 C CA . MET A 1 166 ? 14.249 -4.083 -4.922 1.00 97.88 166 MET A CA 1
ATOM 1280 C C . MET A 1 166 ? 14.968 -2.876 -4.305 1.00 97.88 166 MET A C 1
ATOM 1282 O O . MET A 1 166 ? 15.331 -1.942 -5.020 1.00 97.88 166 MET A O 1
ATOM 1286 N N . ALA A 1 167 ? 15.237 -2.892 -2.996 1.00 97.31 167 ALA A N 1
ATOM 1287 C CA . ALA A 1 167 ? 15.986 -1.829 -2.330 1.00 97.31 167 ALA A CA 1
ATOM 1288 C C . ALA A 1 167 ? 17.455 -1.781 -2.786 1.00 97.31 167 ALA A C 1
ATOM 1290 O O . ALA A 1 167 ? 18.021 -0.701 -2.976 1.00 97.31 167 ALA A O 1
ATOM 1291 N N . SER A 1 168 ? 18.080 -2.945 -2.981 1.00 97.62 168 SER A N 1
ATOM 1292 C CA . SER A 1 168 ? 19.428 -3.063 -3.542 1.00 97.62 168 SER A CA 1
ATOM 1293 C C . SER A 1 168 ? 19.485 -2.527 -4.974 1.00 97.62 168 SER A C 1
ATOM 1295 O O . SER A 1 168 ? 20.352 -1.707 -5.290 1.00 97.62 168 SER A O 1
ATOM 1297 N N . LEU A 1 169 ? 18.520 -2.914 -5.815 1.00 97.38 169 LEU A N 1
ATOM 1298 C CA . LEU A 1 169 ? 18.363 -2.401 -7.175 1.00 97.38 169 LEU A CA 1
ATOM 1299 C C . LEU A 1 169 ? 18.218 -0.874 -7.171 1.00 97.38 169 LEU A C 1
ATOM 1301 O O . LEU A 1 169 ? 18.969 -0.186 -7.861 1.00 97.38 169 LEU A O 1
ATOM 1305 N N . GLY A 1 170 ? 17.343 -0.343 -6.310 1.00 96.88 170 GLY A N 1
ATOM 1306 C CA . GLY A 1 170 ? 17.107 1.092 -6.141 1.00 96.88 170 GLY A CA 1
ATOM 1307 C C . GLY A 1 170 ? 18.374 1.880 -5.822 1.00 96.88 170 GLY A C 1
ATOM 1308 O O . GLY A 1 170 ? 18.630 2.919 -6.430 1.00 96.88 170 GLY A O 1
ATOM 1309 N N . ARG A 1 171 ? 19.223 1.359 -4.927 1.00 97.25 171 ARG A N 1
ATOM 1310 C CA . ARG A 1 171 ? 20.519 1.976 -4.597 1.00 97.25 171 ARG A CA 1
ATOM 1311 C C . ARG A 1 171 ? 21.502 1.935 -5.767 1.00 97.25 171 ARG A C 1
ATOM 1313 O O . ARG A 1 171 ? 22.101 2.960 -6.085 1.00 97.25 171 ARG A O 1
ATOM 1320 N N . ARG A 1 172 ? 21.667 0.778 -6.419 1.00 96.69 172 ARG A N 1
ATOM 1321 C CA . ARG A 1 172 ? 22.633 0.600 -7.523 1.00 96.69 172 ARG A CA 1
ATOM 1322 C C . ARG A 1 172 ? 22.271 1.444 -8.741 1.00 96.69 172 ARG A C 1
ATOM 1324 O O . ARG A 1 172 ? 23.136 2.111 -9.318 1.00 96.69 172 ARG A O 1
ATOM 1331 N N . PHE A 1 173 ? 20.987 1.464 -9.082 1.00 96.38 173 PHE A N 1
ATOM 1332 C CA . PHE A 1 173 ? 20.465 2.223 -10.208 1.00 96.38 173 PHE A CA 1
ATOM 1333 C C . PHE A 1 173 ? 20.107 3.663 -9.856 1.00 96.38 173 PHE A C 1
ATOM 1335 O O . PHE A 1 173 ? 19.883 4.434 -10.774 1.00 96.38 173 PHE A O 1
ATOM 1342 N N . ARG A 1 174 ? 20.097 4.074 -8.581 1.00 96.44 174 ARG A N 1
ATOM 1343 C CA . ARG A 1 174 ? 19.633 5.409 -8.149 1.00 96.44 174 ARG A CA 1
ATOM 1344 C C . ARG A 1 174 ? 18.237 5.736 -8.698 1.00 96.44 174 ARG A C 1
ATOM 1346 O O . ARG A 1 174 ? 18.014 6.821 -9.226 1.00 96.44 174 ARG A O 1
ATOM 1353 N N . ASN A 1 175 ? 17.324 4.772 -8.610 1.00 93.44 175 ASN A N 1
ATOM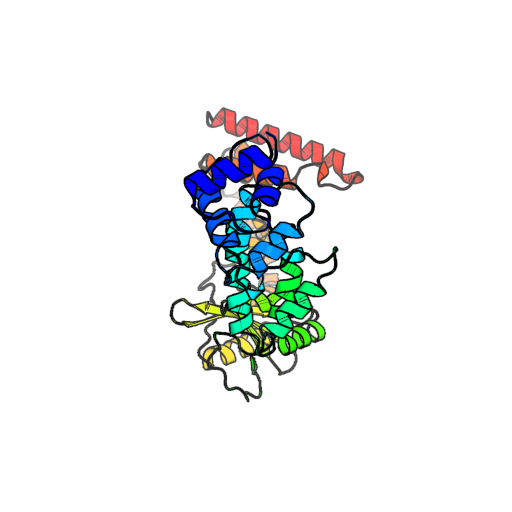 1354 C CA . ASN A 1 175 ? 15.960 4.882 -9.123 1.00 93.44 175 ASN A CA 1
ATOM 1355 C C . ASN A 1 175 ? 14.911 4.577 -8.039 1.00 93.44 175 ASN A C 1
ATOM 1357 O O . ASN A 1 175 ? 15.228 4.352 -6.869 1.00 93.44 175 ASN A O 1
ATOM 1361 N N . CYS A 1 176 ? 13.642 4.568 -8.442 1.00 93.44 176 CYS A N 1
ATOM 1362 C CA . CYS A 1 176 ? 12.498 4.392 -7.551 1.00 93.44 176 CYS A CA 1
ATOM 1363 C C . CYS A 1 176 ? 12.174 2.923 -7.217 1.00 93.44 176 CYS A C 1
ATOM 1365 O O . CYS A 1 176 ? 11.106 2.665 -6.673 1.00 93.44 176 CYS A O 1
ATOM 1367 N N . ALA A 1 177 ? 13.045 1.947 -7.504 1.00 95.38 177 ALA A N 1
ATOM 1368 C CA . ALA A 1 177 ? 12.720 0.531 -7.282 1.00 95.38 177 ALA A CA 1
ATOM 1369 C C . ALA A 1 177 ? 12.285 0.228 -5.835 1.00 95.38 177 ALA A C 1
ATOM 1371 O O . ALA A 1 177 ? 11.340 -0.525 -5.622 1.00 95.38 177 ALA A O 1
ATOM 1372 N N . THR A 1 178 ? 12.888 0.882 -4.836 1.00 93.94 178 THR A N 1
ATOM 1373 C CA . THR A 1 178 ? 12.506 0.720 -3.422 1.00 93.94 178 THR A CA 1
ATOM 1374 C C . THR A 1 178 ? 11.044 1.088 -3.155 1.00 93.94 178 THR A C 1
ATOM 1376 O O . THR A 1 178 ? 10.371 0.411 -2.383 1.00 93.94 178 THR A O 1
ATOM 1379 N N . THR A 1 179 ? 10.524 2.145 -3.787 1.00 93.44 179 THR A N 1
ATOM 1380 C CA . THR A 1 179 ? 9.134 2.584 -3.576 1.00 93.44 179 THR A CA 1
ATOM 1381 C C . THR A 1 179 ? 8.134 1.754 -4.376 1.00 93.44 179 THR A C 1
ATOM 1383 O O . THR A 1 179 ? 6.939 1.806 -4.096 1.00 93.44 179 THR A O 1
ATOM 1386 N N . ARG A 1 180 ? 8.606 0.943 -5.333 1.00 95.38 180 ARG A N 1
ATOM 1387 C CA . ARG A 1 180 ? 7.766 0.053 -6.141 1.00 95.38 180 ARG A CA 1
ATOM 1388 C C . ARG A 1 180 ? 7.376 -1.248 -5.434 1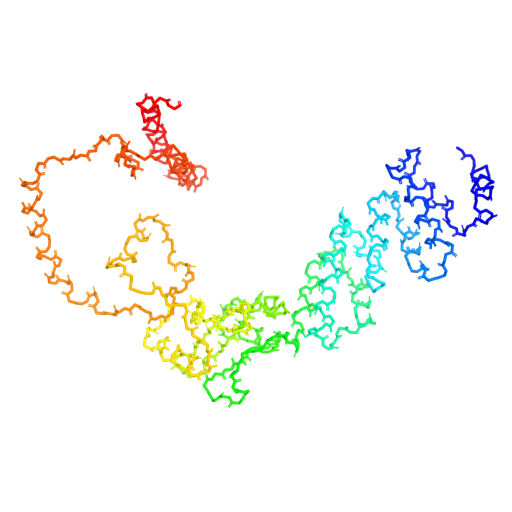.00 95.38 180 ARG A C 1
ATOM 1390 O O . ARG A 1 180 ? 6.530 -1.972 -5.949 1.00 95.38 180 ARG A O 1
ATOM 1397 N N . VAL A 1 181 ? 7.939 -1.544 -4.257 1.00 96.25 181 VAL A N 1
ATOM 1398 C CA . VAL A 1 181 ? 7.677 -2.801 -3.526 1.00 96.25 181 VAL A CA 1
ATOM 1399 C C . VAL A 1 181 ? 6.192 -3.043 -3.252 1.00 96.25 181 VAL A C 1
ATOM 1401 O O . VAL A 1 181 ? 5.745 -4.182 -3.289 1.00 96.25 181 VAL A O 1
ATOM 1404 N N . VAL A 1 182 ? 5.403 -1.983 -3.059 1.00 95.62 182 VAL A N 1
ATOM 1405 C CA . VAL A 1 182 ? 3.952 -2.090 -2.852 1.00 95.62 182 VAL A CA 1
ATOM 1406 C C . VAL A 1 182 ? 3.255 -2.656 -4.091 1.00 95.62 182 VAL A C 1
ATOM 1408 O O . VAL A 1 182 ? 2.420 -3.545 -3.955 1.00 95.62 182 VAL A O 1
ATOM 1411 N N . TYR A 1 183 ? 3.634 -2.210 -5.296 1.00 96.06 183 TYR A N 1
ATOM 1412 C CA . TYR A 1 183 ? 3.068 -2.718 -6.552 1.00 96.06 183 TYR A CA 1
ATOM 1413 C C . TYR A 1 183 ? 3.438 -4.185 -6.799 1.00 96.06 183 TYR A C 1
ATOM 1415 O O . TYR A 1 183 ? 2.619 -4.952 -7.308 1.00 96.06 183 TYR A O 1
ATOM 1423 N N . ALA A 1 184 ? 4.642 -4.588 -6.387 1.00 96.50 184 ALA A N 1
ATOM 1424 C CA . ALA A 1 184 ? 5.056 -5.987 -6.416 1.00 96.50 184 ALA A CA 1
ATOM 1425 C C . ALA A 1 184 ? 4.296 -6.836 -5.391 1.00 96.50 184 ALA A C 1
ATOM 1427 O O . ALA A 1 184 ? 3.816 -7.918 -5.723 1.00 96.50 184 ALA A O 1
ATOM 1428 N N . ALA A 1 185 ? 4.108 -6.323 -4.173 1.00 96.44 185 ALA A N 1
ATOM 1429 C CA . ALA A 1 185 ? 3.394 -7.023 -3.114 1.00 96.44 185 ALA A CA 1
ATOM 1430 C C . ALA A 1 185 ? 1.927 -7.282 -3.473 1.00 96.44 185 ALA A C 1
ATOM 1432 O O . ALA A 1 185 ? 1.435 -8.368 -3.196 1.00 96.44 185 ALA A O 1
ATOM 1433 N N . VAL A 1 186 ? 1.242 -6.342 -4.139 1.00 96.00 186 VAL A N 1
ATOM 1434 C CA . VAL A 1 186 ? -0.131 -6.560 -4.648 1.00 96.00 186 VAL A CA 1
ATOM 1435 C C . VAL A 1 186 ? -0.183 -7.425 -5.915 1.00 96.00 186 VAL A C 1
ATOM 1437 O O . VAL A 1 186 ? -1.266 -7.784 -6.368 1.00 96.00 186 VAL A O 1
ATOM 1440 N N . GLY A 1 187 ? 0.968 -7.773 -6.501 1.00 95.81 187 GLY A N 1
ATOM 1441 C CA . GLY A 1 187 ? 1.057 -8.579 -7.721 1.00 95.81 187 GLY A CA 1
ATOM 1442 C C . GLY A 1 187 ? 0.701 -7.829 -9.003 1.00 95.81 187 GLY A C 1
ATOM 1443 O O . GLY A 1 187 ? 0.350 -8.468 -9.992 1.00 95.81 187 GLY A O 1
ATOM 1444 N N . PHE A 1 188 ? 0.754 -6.496 -8.985 1.00 95.44 188 PHE A N 1
ATOM 1445 C CA . PHE A 1 188 ? 0.455 -5.651 -10.141 1.00 95.44 188 PHE A CA 1
ATOM 1446 C C . PHE A 1 188 ? 1.680 -5.445 -11.037 1.00 95.44 188 PHE A C 1
ATOM 1448 O O . PHE A 1 188 ? 1.566 -5.431 -12.260 1.00 95.44 188 PHE A O 1
ATOM 1455 N N . GLU A 1 189 ? 2.857 -5.304 -10.429 1.00 96.38 189 GLU A N 1
ATOM 1456 C CA . GLU A 1 189 ? 4.104 -4.969 -11.115 1.00 96.38 189 GLU A CA 1
ATOM 1457 C C . GLU A 1 189 ? 5.214 -5.951 -10.742 1.00 96.38 189 GLU A C 1
ATOM 1459 O O . GLU A 1 189 ? 5.267 -6.450 -9.620 1.00 96.38 189 GLU A O 1
ATOM 1464 N N . VAL A 1 190 ? 6.143 -6.192 -11.660 1.00 97.56 190 VAL A N 1
ATOM 1465 C CA . VAL A 1 190 ? 7.420 -6.838 -11.358 1.00 97.56 190 VAL A CA 1
ATOM 1466 C C . VAL A 1 190 ? 8.551 -6.042 -11.994 1.00 97.56 190 VAL A C 1
ATOM 1468 O O . VAL A 1 190 ? 8.416 -5.515 -13.100 1.00 97.56 190 VAL A O 1
ATOM 1471 N N . LEU A 1 191 ? 9.669 -5.947 -11.275 1.00 97.81 191 LEU A N 1
ATOM 1472 C CA . LEU A 1 191 ? 10.901 -5.364 -11.793 1.00 97.81 191 LEU A CA 1
ATOM 1473 C C . LEU A 1 191 ? 11.867 -6.479 -12.176 1.00 97.81 191 LEU A C 1
ATOM 1475 O O . LEU A 1 191 ? 12.060 -7.427 -11.409 1.00 97.81 191 LEU A O 1
ATOM 1479 N N . LEU A 1 192 ? 12.495 -6.343 -13.340 1.00 98.12 192 LEU A N 1
ATOM 1480 C CA . LEU A 1 192 ? 13.558 -7.236 -13.785 1.00 98.12 192 LEU A CA 1
ATOM 1481 C C . LEU A 1 192 ? 14.828 -6.440 -14.055 1.00 98.12 192 LEU A C 1
ATOM 1483 O O . LEU A 1 192 ? 14.781 -5.344 -14.602 1.00 98.12 192 LEU A O 1
ATOM 1487 N N . GLU A 1 193 ? 15.969 -6.997 -13.684 1.00 97.88 193 GLU A N 1
ATOM 1488 C CA . GLU A 1 193 ? 17.280 -6.428 -13.962 1.00 97.88 193 GLU A CA 1
ATOM 1489 C C . GLU A 1 193 ? 17.931 -7.135 -15.147 1.00 97.88 193 GLU A C 1
ATOM 1491 O O . GLU A 1 193 ? 18.027 -8.360 -15.156 1.00 97.88 193 GLU A O 1
ATOM 1496 N N . TRP A 1 194 ? 18.435 -6.348 -16.093 1.00 97.88 194 TRP A N 1
ATOM 1497 C CA . TRP A 1 194 ? 19.383 -6.769 -17.118 1.00 97.88 194 TRP A CA 1
ATOM 1498 C C . TRP A 1 194 ? 20.804 -6.651 -16.567 1.00 97.88 194 TRP A C 1
ATOM 1500 O O . TRP A 1 194 ? 21.264 -5.553 -16.247 1.00 97.88 194 TRP A O 1
ATOM 1510 N N . LYS A 1 195 ? 21.479 -7.791 -16.426 1.00 96.19 195 LYS A N 1
ATOM 1511 C CA . LYS A 1 195 ? 22.834 -7.917 -15.875 1.00 96.19 195 LYS A CA 1
ATOM 1512 C C . LYS A 1 195 ? 23.945 -7.496 -16.849 1.00 96.19 195 LYS A C 1
ATOM 1514 O O . LYS A 1 195 ? 24.938 -6.950 -16.361 1.00 96.19 195 LYS A O 1
ATOM 1519 N N . PRO A 1 196 ? 23.852 -7.748 -18.174 1.00 96.00 196 PRO A N 1
ATOM 1520 C CA . PRO A 1 196 ? 24.883 -7.306 -19.107 1.00 96.00 196 PRO A CA 1
ATOM 1521 C C . PRO A 1 196 ? 25.065 -5.787 -19.086 1.00 96.00 196 PRO A C 1
ATOM 1523 O O . PRO A 1 196 ? 24.138 -5.038 -18.792 1.00 96.00 196 PRO A O 1
ATOM 1526 N N . SER A 1 197 ? 26.281 -5.330 -19.387 1.00 90.50 197 SER A N 1
ATOM 1527 C CA . SER A 1 197 ? 26.608 -3.903 -19.387 1.00 90.50 197 SER A CA 1
ATOM 1528 C C . SER A 1 197 ? 26.202 -3.245 -20.715 1.00 90.50 197 SER A C 1
ATOM 1530 O O . SER A 1 197 ? 26.567 -3.782 -21.761 1.00 90.50 197 SER A O 1
ATOM 1532 N N . PRO A 1 198 ? 25.538 -2.073 -20.699 1.00 88.81 198 PRO A N 1
ATOM 1533 C CA . PRO A 1 198 ? 25.089 -1.345 -19.512 1.00 88.81 198 PRO A CA 1
ATOM 1534 C C . PRO A 1 198 ? 23.865 -2.011 -18.867 1.00 88.81 198 PRO A C 1
ATOM 1536 O O . PRO A 1 198 ? 22.922 -2.388 -19.556 1.00 88.81 198 PRO A O 1
ATOM 1539 N N . GLY A 1 199 ? 23.867 -2.122 -17.533 1.00 94.00 199 GLY A N 1
ATOM 1540 C CA . GLY A 1 199 ? 22.734 -2.700 -16.808 1.00 94.00 199 GLY A CA 1
ATOM 1541 C C . GLY A 1 199 ? 21.470 -1.852 -16.971 1.00 94.00 199 GLY A C 1
ATOM 1542 O O . GLY A 1 199 ? 21.552 -0.620 -16.992 1.00 94.00 199 GLY A O 1
ATOM 1543 N N . LEU A 1 200 ? 20.310 -2.508 -17.045 1.00 97.44 200 LEU A N 1
ATOM 1544 C CA . LEU A 1 200 ? 18.990 -1.887 -17.228 1.00 97.44 200 LEU A CA 1
ATOM 1545 C C . LEU A 1 200 ? 17.964 -2.461 -16.243 1.00 97.44 200 LEU A C 1
ATOM 1547 O O . LEU A 1 200 ? 18.152 -3.543 -15.690 1.00 97.44 200 LEU A O 1
ATOM 1551 N N . VAL A 1 201 ? 16.858 -1.745 -16.047 1.00 97.75 201 VAL A N 1
ATOM 1552 C CA . VAL A 1 201 ? 15.713 -2.198 -15.248 1.00 97.75 201 VAL A CA 1
ATOM 1553 C C . VAL A 1 201 ? 14.457 -2.182 -16.099 1.00 97.75 201 VAL A C 1
ATOM 1555 O O . VAL A 1 201 ? 14.032 -1.122 -16.537 1.00 97.75 201 VAL A O 1
ATOM 1558 N N . ALA A 1 202 ? 13.845 -3.340 -16.300 1.00 97.31 202 ALA A N 1
ATOM 1559 C CA . ALA A 1 202 ? 12.538 -3.462 -16.921 1.00 97.31 202 ALA A CA 1
ATOM 1560 C C . ALA A 1 202 ? 11.435 -3.343 -15.869 1.00 97.31 202 ALA A C 1
ATOM 1562 O O . ALA A 1 202 ? 11.523 -3.932 -14.788 1.00 97.31 202 ALA A O 1
ATOM 1563 N N . GLN A 1 203 ? 10.381 -2.617 -16.224 1.00 96.56 203 GLN A N 1
ATOM 1564 C CA . GLN A 1 203 ? 9.124 -2.580 -15.496 1.00 96.56 203 GLN A CA 1
ATOM 1565 C C . GLN A 1 203 ? 8.072 -3.354 -16.291 1.00 96.56 203 GLN A C 1
ATOM 1567 O O . GLN A 1 203 ? 7.803 -3.035 -17.452 1.00 96.56 203 GLN A O 1
ATOM 1572 N N . CYS A 1 204 ? 7.463 -4.353 -15.657 1.00 97.25 204 CYS A N 1
ATOM 1573 C CA . CYS A 1 204 ? 6.419 -5.165 -16.268 1.00 97.25 204 CYS A CA 1
ATOM 1574 C C . CYS A 1 204 ? 5.130 -5.110 -15.447 1.00 97.25 204 CYS A C 1
ATOM 1576 O O . CYS A 1 204 ? 5.175 -5.168 -14.218 1.00 97.25 204 CYS A O 1
ATOM 1578 N N . HIS A 1 205 ? 3.982 -5.038 -16.121 1.00 96.69 205 HIS A N 1
ATOM 1579 C CA . HIS A 1 205 ? 2.653 -5.079 -15.502 1.00 96.69 205 HIS A CA 1
ATOM 1580 C C . HIS A 1 205 ? 1.977 -6.418 -15.751 1.00 96.69 205 HIS A C 1
ATOM 1582 O O . HIS A 1 205 ? 2.174 -7.045 -16.794 1.00 96.69 205 HIS A O 1
ATOM 1588 N N . ARG A 1 206 ? 1.180 -6.856 -14.779 1.00 96.25 206 ARG A N 1
ATOM 1589 C CA . ARG A 1 206 ? 0.427 -8.103 -14.864 1.00 96.25 206 ARG A CA 1
ATOM 1590 C C . ARG A 1 206 ? -0.855 -7.910 -15.674 1.00 96.25 206 ARG A C 1
ATOM 1592 O O . ARG A 1 206 ? -1.592 -6.948 -15.467 1.00 96.25 206 ARG A O 1
ATOM 1599 N N . LEU A 1 207 ? -1.132 -8.849 -16.568 1.00 95.69 207 LEU A N 1
ATOM 1600 C CA . LEU A 1 207 ? -2.357 -8.924 -17.358 1.00 95.69 207 LEU A CA 1
ATOM 1601 C C . LEU A 1 207 ? -3.446 -9.709 -16.610 1.00 95.69 207 LEU A C 1
ATOM 1603 O O . LEU A 1 207 ? -3.175 -10.457 -15.667 1.00 95.69 207 LEU A O 1
ATOM 1607 N N . THR A 1 208 ? -4.701 -9.546 -17.030 1.00 93.88 208 THR A N 1
ATOM 1608 C CA . THR A 1 208 ? -5.860 -10.212 -16.408 1.00 93.88 208 THR A CA 1
ATOM 1609 C C . THR A 1 208 ? -5.848 -11.732 -16.570 1.00 93.88 208 THR A C 1
ATOM 1611 O O . THR A 1 208 ? -6.412 -12.432 -15.733 1.00 93.88 208 THR A O 1
ATOM 1614 N N . ASP A 1 209 ? -5.176 -12.248 -17.599 1.00 94.56 209 ASP A N 1
ATOM 1615 C CA . ASP A 1 209 ? -4.943 -13.679 -17.831 1.00 94.56 209 ASP A CA 1
ATOM 1616 C C . ASP A 1 209 ? -3.776 -14.250 -16.998 1.00 94.56 209 ASP A C 1
ATOM 1618 O O . ASP A 1 209 ? -3.473 -15.439 -17.066 1.00 94.56 209 ASP A O 1
ATOM 1622 N N . GLY A 1 210 ? -3.126 -13.411 -16.184 1.00 93.62 210 GLY A N 1
ATOM 1623 C CA . GLY A 1 210 ? -1.964 -13.772 -15.381 1.00 93.62 210 GLY A CA 1
ATOM 1624 C C . GLY A 1 210 ? -0.624 -13.639 -16.106 1.00 93.62 210 GLY A C 1
ATOM 1625 O O . GLY A 1 210 ? 0.405 -13.833 -15.455 1.00 93.62 210 GLY A O 1
ATOM 1626 N N . GLY A 1 211 ? -0.625 -13.280 -17.394 1.00 96.50 211 GLY A N 1
ATOM 1627 C CA . GLY A 1 211 ? 0.567 -12.941 -18.161 1.00 96.50 211 GLY A CA 1
ATOM 1628 C C . GLY A 1 211 ? 1.211 -11.630 -17.710 1.00 96.50 211 GLY A C 1
ATOM 1629 O O . GLY A 1 211 ? 0.733 -10.944 -16.804 1.00 96.50 211 GLY A O 1
ATOM 1630 N N . TRP A 1 212 ? 2.315 -11.268 -18.357 1.00 97.62 212 TRP A N 1
ATOM 1631 C CA . TRP A 1 212 ? 3.066 -10.049 -18.064 1.00 97.62 212 TRP A CA 1
ATOM 1632 C C . TRP A 1 212 ? 3.354 -9.290 -19.349 1.00 97.62 212 TRP A C 1
ATOM 1634 O O . TRP A 1 212 ? 3.645 -9.900 -20.372 1.00 97.62 212 TRP A O 1
ATOM 1644 N N . VAL A 1 213 ? 3.328 -7.964 -19.283 1.00 97.06 213 VAL A N 1
ATOM 1645 C CA . VAL A 1 213 ? 3.711 -7.092 -20.395 1.00 97.06 213 VAL A CA 1
ATOM 1646 C C . VAL A 1 213 ? 4.791 -6.123 -19.938 1.00 97.06 213 VAL A C 1
ATOM 1648 O O . VAL A 1 213 ? 4.688 -5.518 -18.872 1.00 97.06 213 VAL A O 1
ATOM 1651 N N . LEU A 1 214 ? 5.845 -5.981 -20.734 1.00 96.94 214 LEU A N 1
ATOM 1652 C CA . LEU A 1 214 ? 6.883 -4.979 -20.542 1.00 96.94 214 LEU A CA 1
ATOM 1653 C C . LEU A 1 214 ? 6.336 -3.600 -20.928 1.00 96.94 214 LEU A C 1
ATOM 1655 O O . LEU A 1 214 ? 5.929 -3.384 -22.071 1.00 96.94 214 LEU A O 1
ATOM 1659 N N . THR A 1 215 ? 6.348 -2.673 -19.971 1.00 94.31 215 THR A N 1
ATOM 1660 C CA . THR A 1 215 ? 5.812 -1.316 -20.140 1.00 94.31 215 THR A CA 1
ATOM 1661 C C . THR A 1 215 ? 6.894 -0.253 -20.241 1.00 94.31 215 THR A C 1
ATOM 1663 O O . THR A 1 215 ? 6.671 0.768 -20.886 1.00 94.31 215 THR A O 1
ATOM 1666 N N . ASP A 1 216 ? 8.045 -0.462 -19.598 1.00 93.25 216 ASP A N 1
ATOM 1667 C CA . ASP A 1 216 ? 9.144 0.506 -19.616 1.00 93.25 216 ASP A CA 1
ATOM 1668 C C . ASP A 1 216 ? 10.504 -0.159 -19.343 1.00 93.25 216 ASP A C 1
ATOM 1670 O O . ASP A 1 216 ? 10.571 -1.232 -18.737 1.00 93.25 216 ASP A O 1
ATOM 1674 N N . ILE A 1 217 ? 11.586 0.491 -19.776 1.00 95.38 217 ILE A N 1
ATOM 1675 C CA . ILE A 1 217 ? 12.974 0.116 -19.478 1.00 95.38 217 ILE A CA 1
ATOM 1676 C C . ILE A 1 217 ? 13.707 1.360 -18.974 1.00 95.38 217 ILE A C 1
ATOM 1678 O O . ILE A 1 217 ? 13.627 2.431 -19.557 1.00 95.38 217 ILE A O 1
ATOM 1682 N N . HIS A 1 218 ? 14.481 1.233 -17.906 1.00 94.50 218 HIS A N 1
ATOM 1683 C CA . HIS A 1 218 ? 15.194 2.353 -17.307 1.00 94.50 218 HIS A CA 1
ATOM 1684 C C . HIS A 1 218 ? 16.686 2.068 -17.194 1.00 94.50 218 HIS A C 1
ATOM 1686 O O . HIS A 1 218 ? 17.100 1.013 -16.706 1.00 94.50 218 HIS A O 1
ATOM 1692 N N . ALA A 1 219 ? 17.501 3.050 -17.575 1.00 94.88 219 ALA A N 1
ATOM 1693 C CA . ALA A 1 219 ? 18.917 3.070 -17.245 1.00 94.88 219 ALA A CA 1
ATOM 1694 C C . ALA A 1 219 ? 19.137 3.625 -15.826 1.00 94.88 219 ALA A C 1
ATOM 1696 O O . ALA A 1 219 ? 18.213 4.024 -15.107 1.00 94.88 219 ALA A O 1
ATOM 1697 N N . LYS A 1 220 ? 20.402 3.677 -15.404 1.00 94.88 220 LYS A N 1
ATOM 1698 C CA . LYS A 1 220 ? 20.803 4.301 -14.138 1.00 94.88 220 LYS A CA 1
ATOM 1699 C C . LYS A 1 220 ? 20.298 5.748 -14.054 1.00 94.88 220 LYS A C 1
ATOM 1701 O O . LYS A 1 220 ? 20.380 6.503 -15.015 1.00 94.88 220 LYS A O 1
ATOM 1706 N N . ALA A 1 221 ? 19.809 6.124 -12.876 1.00 92.62 221 ALA A N 1
ATOM 1707 C CA . ALA A 1 221 ? 19.171 7.395 -12.553 1.00 92.62 221 ALA A CA 1
ATOM 1708 C C . ALA A 1 221 ? 17.960 7.722 -13.445 1.00 92.62 221 ALA A C 1
ATOM 1710 O O . ALA A 1 221 ? 17.688 8.893 -13.689 1.00 92.62 221 ALA A O 1
ATOM 1711 N N . ASN A 1 222 ? 17.255 6.692 -13.937 1.00 88.94 222 ASN A N 1
ATOM 1712 C CA . ASN A 1 222 ? 16.187 6.819 -14.936 1.00 88.94 222 ASN A CA 1
ATOM 1713 C C . ASN A 1 222 ? 16.649 7.579 -16.194 1.00 88.94 222 ASN A C 1
ATOM 1715 O O . ASN A 1 222 ? 15.879 8.326 -16.792 1.00 88.94 222 ASN A O 1
ATOM 1719 N N . GLY A 1 223 ? 17.930 7.437 -16.552 1.00 86.69 223 GLY A N 1
ATOM 1720 C CA . GLY A 1 223 ? 18.509 8.072 -17.729 1.00 86.69 223 GLY A CA 1
ATOM 1721 C C . GLY A 1 223 ? 18.024 7.448 -19.037 1.00 86.69 223 GLY A C 1
ATOM 1722 O O . GLY A 1 223 ? 17.327 6.430 -19.041 1.00 86.69 223 GLY A O 1
ATOM 1723 N N . ARG A 1 224 ? 18.453 8.050 -20.153 1.00 85.62 224 ARG A N 1
ATOM 1724 C CA . ARG A 1 224 ? 18.168 7.551 -21.503 1.00 85.62 224 ARG A CA 1
ATOM 1725 C C . ARG A 1 224 ? 18.732 6.141 -21.678 1.00 85.62 224 ARG A C 1
ATOM 1727 O O . ARG A 1 224 ? 19.858 5.863 -21.261 1.00 85.62 224 ARG A O 1
ATOM 1734 N N . VAL A 1 225 ? 17.939 5.276 -22.296 1.00 90.81 225 VAL A N 1
ATOM 1735 C CA . VAL A 1 225 ? 18.331 3.907 -22.628 1.00 90.81 225 VAL A CA 1
ATOM 1736 C C . VAL A 1 225 ? 18.837 3.875 -24.064 1.00 90.81 225 VAL A C 1
ATOM 1738 O O . VAL A 1 225 ? 18.222 4.462 -24.950 1.00 90.81 225 VAL A O 1
ATOM 1741 N N . ASP A 1 226 ? 19.960 3.198 -24.279 1.00 90.56 226 ASP A N 1
ATOM 1742 C CA . ASP A 1 226 ? 20.468 2.901 -25.615 1.00 90.56 226 ASP A CA 1
ATOM 1743 C C . ASP A 1 226 ? 19.468 1.999 -26.378 1.00 90.56 226 ASP A C 1
ATOM 1745 O O . ASP A 1 226 ? 19.127 0.927 -25.859 1.00 90.56 226 ASP A O 1
ATOM 1749 N N . PRO A 1 227 ? 18.980 2.393 -27.572 1.00 89.81 227 PRO A N 1
ATOM 1750 C CA . PRO A 1 227 ? 17.941 1.652 -28.291 1.00 89.81 227 PRO A CA 1
ATOM 1751 C C . PRO A 1 227 ? 18.329 0.208 -28.618 1.00 89.81 227 PRO A C 1
ATOM 1753 O O . PRO A 1 227 ? 17.496 -0.693 -28.496 1.00 89.81 227 PRO A O 1
ATOM 1756 N N . VAL A 1 228 ? 19.596 -0.034 -28.967 1.00 91.56 228 VAL A N 1
ATOM 1757 C CA . VAL A 1 228 ? 20.107 -1.373 -29.298 1.00 91.56 228 VAL A CA 1
ATOM 1758 C C . VAL A 1 228 ? 20.070 -2.278 -28.066 1.00 91.56 228 VAL A C 1
ATOM 1760 O O . VAL A 1 228 ? 19.565 -3.402 -28.124 1.00 91.56 228 VAL A O 1
ATOM 1763 N N . THR A 1 229 ? 20.529 -1.774 -26.920 1.00 94.19 229 THR A N 1
ATOM 1764 C CA . THR A 1 229 ? 20.494 -2.507 -25.648 1.00 94.19 229 THR A CA 1
ATOM 1765 C C . THR A 1 229 ? 19.053 -2.740 -25.173 1.00 94.19 229 THR A C 1
ATOM 1767 O O . THR A 1 229 ? 18.722 -3.841 -24.727 1.00 94.19 229 THR A O 1
ATOM 1770 N N . ALA A 1 230 ? 18.162 -1.750 -25.315 1.00 93.88 230 ALA A N 1
ATOM 1771 C CA . ALA A 1 230 ? 16.733 -1.909 -25.029 1.00 93.88 230 ALA A CA 1
ATOM 1772 C C . ALA A 1 230 ? 16.087 -2.986 -25.911 1.00 93.88 230 ALA A C 1
ATOM 1774 O O . ALA A 1 230 ? 15.341 -3.826 -25.408 1.00 93.88 230 ALA A O 1
ATOM 1775 N N . ALA A 1 231 ? 16.396 -2.998 -27.211 1.00 93.56 231 ALA A N 1
ATOM 1776 C CA . ALA A 1 231 ? 15.896 -3.996 -28.148 1.00 93.56 231 ALA A CA 1
ATOM 1777 C C . ALA A 1 231 ? 16.380 -5.410 -27.792 1.00 93.56 231 ALA A C 1
ATOM 1779 O O . ALA A 1 231 ? 15.584 -6.352 -27.831 1.00 93.56 231 ALA A O 1
ATOM 1780 N N . ALA A 1 232 ? 17.646 -5.557 -27.385 1.00 95.88 232 ALA A N 1
ATOM 1781 C CA . ALA A 1 232 ? 18.193 -6.825 -26.908 1.00 95.88 232 ALA A CA 1
ATOM 1782 C C . ALA A 1 232 ? 17.469 -7.315 -25.642 1.00 95.88 232 ALA A C 1
ATOM 1784 O O . ALA A 1 232 ? 17.001 -8.456 -25.600 1.00 95.88 232 ALA A O 1
ATOM 1785 N N . PHE A 1 233 ? 17.289 -6.439 -24.647 1.00 97.00 233 PHE A N 1
ATOM 1786 C CA . PHE A 1 233 ? 16.588 -6.795 -23.413 1.00 97.00 233 PHE A CA 1
ATOM 1787 C C . PHE A 1 233 ? 15.115 -7.143 -23.677 1.00 97.00 233 PHE A C 1
ATOM 1789 O O . PHE A 1 233 ? 14.607 -8.152 -23.189 1.00 97.00 233 PHE A O 1
ATOM 1796 N N . ARG A 1 234 ? 14.434 -6.373 -24.529 1.00 95.62 234 ARG A N 1
ATOM 1797 C CA . ARG A 1 234 ? 13.067 -6.656 -24.980 1.00 95.62 234 ARG A CA 1
ATOM 1798 C C . ARG A 1 234 ? 12.955 -8.021 -25.658 1.00 95.62 234 ARG A C 1
ATOM 1800 O O . ARG A 1 234 ? 12.037 -8.773 -25.346 1.00 95.62 234 ARG A O 1
ATOM 1807 N N . SER A 1 235 ? 13.877 -8.345 -26.565 1.00 96.00 235 SER A N 1
ATOM 1808 C CA . SER A 1 235 ? 13.911 -9.642 -27.253 1.00 96.00 235 SER A CA 1
ATOM 1809 C C . SER A 1 235 ? 14.084 -10.793 -26.258 1.00 96.00 235 SER A C 1
ATOM 1811 O O . SER A 1 235 ? 13.337 -11.774 -26.296 1.00 96.00 235 SER A O 1
ATOM 1813 N N . LYS A 1 236 ? 14.991 -10.630 -25.284 1.00 97.44 236 LYS A N 1
ATOM 1814 C CA . LYS A 1 236 ? 15.160 -11.588 -24.189 1.00 97.44 236 LYS A CA 1
ATOM 1815 C C . LYS A 1 236 ? 13.864 -11.785 -23.403 1.00 97.44 236 LYS A C 1
ATOM 1817 O O . LYS A 1 236 ? 13.439 -12.923 -23.223 1.00 97.44 236 LYS A O 1
ATOM 1822 N N . LEU A 1 237 ? 13.215 -10.710 -22.961 1.00 97.12 237 LEU A N 1
ATOM 1823 C CA . LEU A 1 237 ? 11.971 -10.793 -22.188 1.00 97.12 237 LEU A CA 1
ATOM 1824 C C . LEU A 1 237 ? 10.834 -11.436 -22.992 1.00 97.12 237 LEU A C 1
ATOM 1826 O O . LEU A 1 237 ? 10.112 -12.277 -22.455 1.00 97.12 237 LEU A O 1
ATOM 1830 N N . ALA A 1 238 ? 10.739 -11.141 -24.290 1.00 96.62 238 ALA A N 1
ATOM 1831 C CA . ALA A 1 238 ? 9.785 -11.793 -25.180 1.00 96.62 238 ALA A CA 1
ATOM 1832 C C . ALA A 1 238 ? 10.026 -13.310 -25.271 1.00 96.62 238 ALA A C 1
ATOM 1834 O O . ALA A 1 238 ? 9.068 -14.080 -25.228 1.00 96.62 238 ALA A O 1
ATOM 1835 N N . SER A 1 239 ? 11.290 -13.753 -25.307 1.00 96.19 239 SER A N 1
ATOM 1836 C CA . SER A 1 239 ? 11.641 -15.183 -25.268 1.00 96.19 239 SER A CA 1
ATOM 1837 C C . SER A 1 239 ? 11.242 -15.876 -23.956 1.00 96.19 239 SER A C 1
ATOM 1839 O O . SER A 1 239 ? 11.020 -17.084 -23.937 1.00 96.19 239 SER A O 1
ATOM 1841 N N . CYS A 1 240 ? 11.078 -15.106 -22.876 1.00 96.12 240 CYS A N 1
ATOM 1842 C CA . CYS A 1 240 ? 10.545 -15.566 -21.592 1.00 96.12 240 CYS A CA 1
ATOM 1843 C C . CYS A 1 240 ? 9.014 -15.421 -21.479 1.00 96.12 240 CYS A C 1
ATOM 1845 O O . CYS A 1 240 ? 8.466 -15.549 -20.385 1.00 96.12 240 CYS A O 1
ATOM 1847 N N . GLY A 1 241 ? 8.314 -15.121 -22.578 1.00 96.19 241 GLY A N 1
ATOM 1848 C CA . GLY A 1 241 ? 6.860 -14.952 -22.583 1.00 96.19 241 GLY A CA 1
ATOM 1849 C C . GLY A 1 241 ? 6.371 -13.596 -22.063 1.00 96.19 241 GLY A C 1
ATOM 1850 O O . GLY A 1 241 ? 5.201 -13.479 -21.709 1.00 96.19 241 GLY A O 1
ATOM 1851 N N . ILE A 1 242 ? 7.236 -12.577 -22.002 1.00 97.38 242 ILE A N 1
ATOM 1852 C CA . ILE A 1 242 ? 6.882 -11.210 -21.595 1.00 97.38 242 ILE A CA 1
ATOM 1853 C C . ILE A 1 242 ? 6.959 -10.292 -22.826 1.00 97.38 242 ILE A C 1
ATOM 1855 O O . ILE A 1 242 ? 8.020 -9.726 -23.107 1.00 97.38 242 ILE A O 1
ATOM 1859 N N . PRO A 1 243 ? 5.873 -10.145 -23.606 1.00 96.06 243 PRO A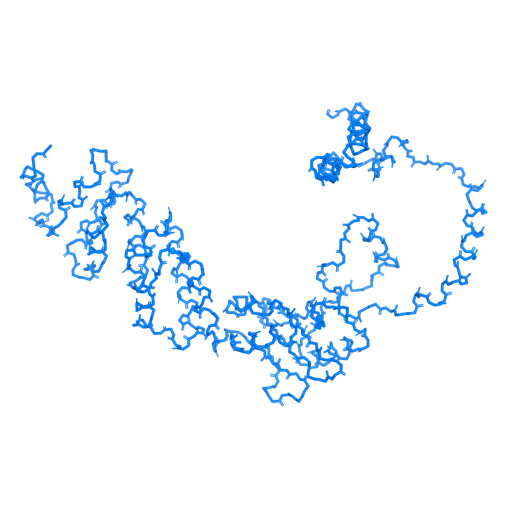 N 1
ATOM 1860 C CA . PRO A 1 243 ? 5.853 -9.218 -24.730 1.00 96.06 243 PRO A CA 1
ATOM 1861 C C . PRO A 1 243 ? 5.996 -7.768 -24.260 1.00 96.06 243 PRO A C 1
ATOM 1863 O O . PRO A 1 243 ? 5.629 -7.415 -23.141 1.00 96.06 243 PRO A O 1
ATOM 1866 N N . ALA A 1 244 ? 6.493 -6.906 -25.140 1.00 93.94 244 ALA A N 1
ATOM 1867 C CA . ALA A 1 244 ? 6.477 -5.467 -24.918 1.00 93.94 244 ALA A CA 1
ATOM 1868 C C . ALA A 1 244 ? 5.179 -4.843 -25.406 1.00 93.94 244 ALA A C 1
ATOM 1870 O O . ALA A 1 244 ? 4.640 -5.248 -26.438 1.00 93.94 244 ALA A O 1
ATOM 1871 N N . LEU A 1 245 ? 4.733 -3.804 -24.704 1.00 86.06 245 LEU A N 1
ATOM 1872 C CA . LEU A 1 245 ? 3.708 -2.910 -25.211 1.00 86.06 245 LEU A CA 1
ATOM 1873 C C . LEU A 1 245 ? 4.277 -2.181 -26.437 1.00 86.06 245 LEU A C 1
ATOM 1875 O O . LEU A 1 245 ? 5.031 -1.219 -26.313 1.00 86.06 245 LEU A O 1
ATOM 1879 N N . SER A 1 246 ? 3.970 -2.680 -27.632 1.00 79.12 246 SER A N 1
ATOM 1880 C CA . SER A 1 246 ? 4.336 -1.995 -28.867 1.00 79.12 246 SER A CA 1
ATOM 1881 C C . SER A 1 246 ? 3.348 -0.855 -29.112 1.00 79.12 246 SER A C 1
ATOM 1883 O O . SER A 1 246 ? 2.139 -1.090 -29.051 1.00 79.12 246 SER A O 1
ATOM 1885 N N . PRO A 1 247 ? 3.817 0.355 -29.454 1.00 70.06 247 PRO A N 1
ATOM 1886 C CA . PRO A 1 247 ? 2.930 1.422 -29.905 1.00 70.06 247 PRO A CA 1
ATOM 1887 C C . PRO A 1 247 ? 2.321 1.138 -31.296 1.00 70.06 247 PRO A C 1
ATOM 1889 O O . PRO A 1 247 ? 1.522 1.934 -31.786 1.00 70.06 247 PRO A O 1
ATOM 1892 N N . GLY A 1 248 ? 2.674 0.012 -31.933 1.00 73.31 248 GLY A N 1
ATOM 1893 C CA . GLY A 1 248 ? 2.267 -0.326 -33.293 1.00 73.31 248 GLY A CA 1
ATOM 1894 C C . GLY A 1 248 ? 2.960 0.553 -34.334 1.00 73.31 248 GLY A C 1
ATOM 1895 O O . GLY A 1 248 ? 3.998 1.162 -34.069 1.00 73.31 248 GLY A O 1
ATOM 1896 N N . SER A 1 249 ? 2.383 0.625 -35.536 1.00 72.50 249 SER A N 1
ATOM 1897 C CA . SER A 1 249 ? 2.804 1.590 -36.553 1.00 72.50 249 SER A CA 1
ATOM 1898 C C . SER A 1 249 ? 2.440 3.001 -36.087 1.00 72.50 249 SER A C 1
ATOM 1900 O O . SER A 1 249 ? 1.285 3.423 -36.194 1.00 72.50 249 SER A O 1
ATOM 1902 N N . MET A 1 250 ? 3.413 3.725 -35.544 1.00 72.00 250 MET A N 1
ATOM 1903 C CA . MET A 1 250 ? 3.230 5.127 -35.189 1.00 72.00 250 MET A CA 1
ATOM 1904 C C . MET A 1 250 ? 3.216 5.998 -36.447 1.00 72.00 250 MET A C 1
ATOM 1906 O O . MET A 1 250 ? 3.894 5.710 -37.432 1.00 72.00 250 MET A O 1
ATOM 1910 N N . HIS A 1 251 ? 2.456 7.093 -36.412 1.00 73.69 251 HIS A N 1
ATOM 1911 C CA . HIS A 1 251 ? 2.510 8.091 -37.477 1.00 73.69 251 HIS A CA 1
ATOM 1912 C C . HIS A 1 251 ? 3.940 8.664 -37.556 1.00 73.69 251 HIS A C 1
ATOM 1914 O O . HIS A 1 251 ? 4.548 8.914 -36.504 1.00 73.69 251 HIS A O 1
ATOM 1920 N N . PRO A 1 252 ? 4.486 8.940 -38.753 1.00 73.06 252 PRO A N 1
ATOM 1921 C CA . PRO A 1 252 ? 5.752 9.656 -38.872 1.00 73.06 252 PRO A CA 1
ATOM 1922 C C . PRO A 1 252 ? 5.742 10.928 -38.014 1.00 73.06 252 PRO A C 1
ATOM 1924 O O . PRO A 1 252 ? 4.743 11.651 -37.976 1.00 73.06 252 PRO A O 1
ATOM 1927 N N . ARG A 1 253 ? 6.840 11.212 -37.306 1.00 74.31 253 ARG A N 1
ATOM 1928 C CA . ARG A 1 253 ? 6.959 12.353 -36.374 1.00 74.31 253 ARG A CA 1
ATOM 1929 C C . ARG A 1 253 ? 6.018 12.332 -35.164 1.00 74.31 253 ARG A C 1
ATOM 1931 O O . ARG A 1 253 ? 5.805 13.389 -34.573 1.00 74.31 253 ARG A O 1
ATOM 1938 N N . THR A 1 254 ? 5.498 11.176 -34.742 1.00 76.38 254 THR A N 1
ATOM 1939 C CA . THR A 1 254 ? 4.684 11.072 -33.509 1.00 76.38 254 THR A CA 1
ATOM 1940 C C . THR A 1 254 ? 5.366 11.760 -32.323 1.00 76.38 254 THR A C 1
ATOM 1942 O O . THR A 1 254 ? 4.735 12.570 -31.651 1.00 76.38 254 THR A O 1
ATOM 1945 N N . SER A 1 255 ? 6.676 11.574 -32.138 1.00 68.50 255 SER A N 1
ATOM 1946 C CA . SER A 1 255 ? 7.433 12.266 -31.088 1.00 68.50 255 SER A CA 1
ATOM 1947 C C . SER A 1 255 ? 7.398 13.795 -31.206 1.00 68.50 255 SER A C 1
ATOM 1949 O O . SER A 1 255 ? 7.210 14.487 -30.206 1.00 68.50 255 SER A O 1
ATOM 1951 N N . GLY A 1 256 ? 7.526 14.337 -32.421 1.00 73.38 256 GLY A N 1
ATOM 1952 C CA . GLY A 1 256 ? 7.425 15.777 -32.669 1.00 73.38 256 GLY A CA 1
ATOM 1953 C C . GLY A 1 256 ? 6.009 16.314 -32.452 1.00 73.38 256 GLY A C 1
ATOM 1954 O O . GLY A 1 256 ? 5.845 17.396 -31.894 1.00 73.38 256 GLY A O 1
ATOM 1955 N N . ILE A 1 257 ? 4.987 15.542 -32.834 1.00 78.50 257 ILE A N 1
ATOM 1956 C CA . ILE A 1 257 ? 3.574 15.877 -32.617 1.00 78.50 257 ILE A CA 1
ATOM 1957 C C . ILE A 1 257 ? 3.261 15.905 -31.118 1.00 78.50 257 ILE A C 1
ATOM 1959 O O . ILE A 1 257 ? 2.712 16.889 -30.634 1.00 78.50 257 ILE A O 1
ATOM 1963 N N . LEU A 1 258 ? 3.653 14.874 -30.367 1.00 76.62 258 LEU A N 1
ATOM 1964 C CA . LEU A 1 258 ? 3.443 14.817 -28.919 1.00 76.62 258 LEU A CA 1
ATOM 1965 C C . LEU A 1 258 ? 4.152 15.974 -28.206 1.00 76.62 258 LEU A C 1
ATOM 1967 O O . LEU A 1 258 ? 3.531 16.664 -27.400 1.00 76.62 258 LEU A O 1
ATOM 1971 N N . SER A 1 259 ? 5.402 16.263 -28.585 1.00 72.69 259 SER A N 1
ATOM 1972 C CA . SER A 1 259 ? 6.147 17.413 -28.061 1.00 72.69 259 SER A CA 1
ATOM 1973 C C . SER A 1 259 ? 5.443 18.745 -28.353 1.00 72.69 259 SER A C 1
ATOM 1975 O O . SER A 1 259 ? 5.266 19.559 -27.445 1.00 72.69 259 SER A O 1
ATOM 1977 N N . LEU A 1 260 ? 4.974 18.951 -29.590 1.00 76.50 260 LEU A N 1
ATOM 1978 C CA . LEU A 1 260 ? 4.236 20.154 -29.991 1.00 76.50 260 LEU A CA 1
ATOM 1979 C C . LEU A 1 260 ? 2.936 20.325 -29.195 1.00 76.50 260 LEU A C 1
ATOM 1981 O O . LEU A 1 260 ? 2.572 21.442 -28.831 1.00 76.50 260 LEU A O 1
ATOM 1985 N N . LEU A 1 261 ? 2.256 19.218 -28.900 1.00 81.62 261 LEU A N 1
ATOM 1986 C CA . LEU A 1 261 ? 1.034 19.187 -28.098 1.00 81.62 261 LEU A CA 1
ATOM 1987 C C . LEU A 1 261 ? 1.301 19.299 -26.587 1.00 81.62 261 LEU A C 1
ATOM 1989 O O . LEU A 1 261 ? 0.357 19.307 -25.800 1.00 81.62 261 LEU A O 1
ATOM 1993 N N . GLY A 1 262 ? 2.565 19.398 -26.162 1.00 74.25 262 GLY A N 1
ATOM 1994 C CA . GLY A 1 262 ? 2.941 19.444 -24.749 1.00 74.25 262 GLY A CA 1
ATOM 1995 C C . GLY A 1 262 ? 2.708 18.124 -24.011 1.00 74.25 262 GLY A C 1
ATOM 1996 O O . GLY A 1 262 ? 2.701 18.106 -22.781 1.00 74.25 262 GLY A O 1
ATOM 1997 N N . VAL A 1 263 ? 2.520 17.024 -24.744 1.00 75.06 263 VAL A N 1
ATOM 1998 C CA . VAL A 1 263 ? 2.436 15.679 -24.181 1.00 75.06 263 VAL A CA 1
ATOM 1999 C C . VAL A 1 263 ? 3.862 15.201 -23.952 1.00 75.06 263 VAL A C 1
ATOM 2001 O O . VAL A 1 263 ? 4.603 14.933 -24.895 1.00 75.06 263 VAL A O 1
ATOM 2004 N N . GLY A 1 264 ? 4.270 15.140 -22.686 1.00 59.44 264 GLY A N 1
ATOM 2005 C CA . GLY A 1 264 ? 5.591 14.635 -22.336 1.00 59.44 264 GLY A CA 1
ATOM 2006 C C . GLY A 1 264 ? 5.741 13.167 -22.733 1.00 59.44 264 GLY A C 1
ATOM 2007 O O . GLY A 1 264 ? 4.857 12.356 -22.464 1.00 59.44 264 GLY A O 1
ATOM 2008 N N . HIS A 1 265 ? 6.904 12.808 -23.276 1.00 57.34 265 HIS A N 1
ATOM 2009 C CA . HIS A 1 265 ? 7.331 11.430 -23.561 1.00 57.34 265 HIS A CA 1
ATOM 2010 C C . HIS A 1 265 ? 7.487 10.549 -22.309 1.00 57.34 265 HIS A C 1
ATOM 2012 O O . HIS A 1 265 ? 8.076 9.489 -22.381 1.00 57.34 265 HIS A O 1
ATOM 2018 N N . GLY A 1 266 ? 6.979 10.954 -21.144 1.00 51.81 266 GLY A N 1
ATOM 2019 C CA . GLY A 1 266 ? 6.996 10.142 -19.921 1.00 51.81 266 GLY A CA 1
ATOM 2020 C C . GLY A 1 266 ? 5.860 9.115 -19.838 1.00 51.81 266 GLY A C 1
ATOM 2021 O O . GLY A 1 266 ? 5.622 8.562 -18.768 1.00 51.81 266 GLY A O 1
ATOM 2022 N N . GLY A 1 267 ? 5.105 8.925 -20.923 1.00 55.09 267 GLY A N 1
ATOM 2023 C CA . GLY A 1 267 ? 4.059 7.911 -21.012 1.00 55.09 267 GLY A CA 1
ATOM 2024 C C . GLY A 1 267 ? 4.628 6.503 -21.202 1.00 55.09 267 GLY A C 1
ATOM 2025 O O . GLY A 1 267 ? 5.761 6.335 -21.650 1.00 55.09 267 GLY A O 1
ATOM 2026 N N . LEU A 1 268 ? 3.811 5.499 -20.869 1.00 55.53 268 LEU A N 1
ATOM 2027 C CA . LEU A 1 268 ? 4.086 4.074 -21.084 1.00 55.53 268 LEU A CA 1
ATOM 2028 C C . LEU A 1 268 ? 4.762 3.837 -22.445 1.00 55.53 268 LEU A C 1
ATOM 2030 O O . LEU A 1 268 ? 4.228 4.232 -23.480 1.00 55.53 268 LEU A O 1
ATOM 2034 N N . GLY A 1 269 ? 5.912 3.168 -22.437 1.00 58.81 269 GLY A N 1
ATOM 2035 C CA . GLY A 1 269 ? 6.573 2.684 -23.645 1.00 58.81 269 GLY A CA 1
ATOM 2036 C C . GLY A 1 269 ? 7.699 3.548 -24.221 1.00 58.81 269 GLY A C 1
ATOM 2037 O O . GLY A 1 269 ? 8.351 3.113 -25.170 1.00 58.81 269 GLY A O 1
ATOM 2038 N N . ALA A 1 270 ? 7.975 4.729 -23.663 1.00 65.31 270 ALA A N 1
ATOM 2039 C CA . ALA A 1 270 ? 8.935 5.666 -24.255 1.00 65.31 270 ALA A CA 1
ATOM 2040 C C . ALA A 1 270 ? 10.385 5.157 -24.310 1.00 65.31 270 ALA A C 1
ATOM 2042 O O . ALA A 1 270 ? 11.097 5.450 -25.264 1.00 65.31 270 ALA A O 1
ATOM 2043 N N . ASN A 1 271 ? 10.822 4.348 -23.341 1.00 73.19 271 ASN A N 1
ATOM 2044 C CA . ASN A 1 271 ? 12.195 3.833 -23.311 1.00 73.19 271 ASN A CA 1
ATOM 2045 C C . ASN A 1 271 ? 12.314 2.389 -23.817 1.00 73.19 271 ASN A C 1
ATOM 2047 O O . ASN A 1 271 ? 13.311 1.715 -23.561 1.00 73.19 271 ASN A O 1
ATOM 2051 N N . LEU A 1 272 ? 11.307 1.877 -24.527 1.00 77.38 272 LEU A N 1
ATOM 2052 C CA . LEU A 1 272 ? 11.315 0.488 -24.991 1.00 77.38 272 LEU A CA 1
ATOM 2053 C C . LEU A 1 272 ? 12.249 0.240 -26.183 1.00 77.38 272 LEU A C 1
ATOM 2055 O O . LEU A 1 272 ? 12.326 -0.901 -26.634 1.00 77.38 272 LEU A O 1
ATOM 2059 N N . GLY A 1 273 ? 12.945 1.263 -26.695 1.00 64.00 273 GLY A N 1
ATOM 2060 C CA . GLY A 1 273 ? 13.860 1.134 -27.835 1.00 64.00 273 GLY A CA 1
ATOM 2061 C C . GLY A 1 273 ? 13.125 0.851 -29.145 1.00 64.00 273 GLY A C 1
ATOM 2062 O O . GLY A 1 273 ? 13.496 -0.060 -29.884 1.00 64.00 273 GLY A O 1
ATOM 2063 N N . PHE A 1 274 ? 12.002 1.536 -29.375 1.00 68.38 274 PHE A N 1
ATOM 2064 C CA . PHE A 1 274 ? 11.302 1.547 -30.668 1.00 68.38 274 PHE A CA 1
ATOM 2065 C C . PHE A 1 274 ? 11.673 2.773 -31.520 1.00 68.38 274 PHE A C 1
ATOM 2067 O O . PHE A 1 274 ? 11.127 2.935 -32.606 1.00 68.38 274 PHE A O 1
ATOM 2074 N N . GLU A 1 275 ? 12.555 3.645 -31.022 1.00 66.69 275 GLU A N 1
ATOM 2075 C CA . GLU A 1 275 ? 13.094 4.769 -31.787 1.00 66.69 275 GLU A CA 1
ATOM 2076 C C . GLU A 1 275 ? 14.089 4.219 -32.818 1.00 66.69 275 GLU A C 1
ATOM 2078 O O . GLU A 1 275 ? 15.049 3.545 -32.449 1.00 66.69 275 GLU A O 1
ATOM 2083 N N . ASP A 1 276 ? 13.822 4.465 -34.099 1.00 53.88 276 ASP A N 1
ATOM 2084 C CA . ASP A 1 276 ? 14.754 4.186 -35.188 1.00 53.88 276 ASP A CA 1
ATOM 2085 C C . ASP A 1 276 ? 15.741 5.366 -35.251 1.00 53.88 276 ASP A C 1
ATOM 2087 O O . ASP A 1 276 ? 15.335 6.501 -35.508 1.00 53.88 276 ASP A O 1
ATOM 2091 N N . ASP A 1 277 ? 17.031 5.129 -34.996 1.00 48.72 277 ASP A N 1
ATOM 2092 C CA . ASP A 1 277 ? 18.077 6.171 -35.055 1.00 48.72 277 ASP A CA 1
ATOM 2093 C C . ASP A 1 277 ? 18.301 6.714 -36.489 1.00 48.72 277 ASP A C 1
ATOM 2095 O O . ASP A 1 277 ? 19.049 7.671 -36.689 1.00 48.72 277 ASP A O 1
ATOM 2099 N N . ASN A 1 278 ? 17.618 6.154 -37.495 1.00 45.28 278 ASN A N 1
ATOM 2100 C CA . ASN A 1 278 ? 17.743 6.546 -38.902 1.00 45.28 278 ASN A CA 1
ATOM 2101 C C . ASN A 1 278 ? 17.137 7.922 -39.247 1.00 45.28 278 ASN A C 1
ATOM 2103 O O . ASN A 1 278 ? 17.465 8.482 -40.289 1.00 45.28 278 ASN A O 1
ATOM 2107 N N . ASP A 1 279 ? 16.313 8.521 -38.384 1.00 49.31 279 ASP A N 1
ATOM 2108 C CA . ASP A 1 279 ? 15.608 9.772 -38.715 1.00 49.31 279 ASP A CA 1
ATOM 2109 C C . ASP A 1 279 ? 16.404 11.064 -38.424 1.00 49.31 279 ASP A C 1
ATOM 2111 O O . ASP A 1 279 ? 15.885 12.164 -38.633 1.00 49.31 279 ASP A O 1
ATOM 2115 N N . LEU A 1 280 ? 17.649 10.996 -37.934 1.00 46.28 280 LEU A N 1
ATOM 2116 C CA . LEU A 1 280 ? 18.408 12.213 -37.593 1.00 46.28 280 LEU A CA 1
ATOM 2117 C C . LEU A 1 280 ? 19.550 12.552 -38.560 1.00 46.28 280 LEU A C 1
ATOM 2119 O O . LEU A 1 280 ? 19.786 13.742 -38.780 1.00 46.28 280 LEU A O 1
ATOM 2123 N N . ASP A 1 281 ? 20.177 11.566 -39.208 1.00 44.06 281 ASP A N 1
ATOM 2124 C CA . ASP A 1 281 ? 21.347 11.816 -40.066 1.00 44.06 281 ASP A CA 1
ATOM 2125 C C . ASP A 1 281 ? 21.020 11.912 -41.573 1.00 44.06 281 ASP A C 1
ATOM 2127 O O . ASP A 1 281 ? 21.674 12.673 -42.287 1.00 44.06 281 ASP A O 1
ATOM 2131 N N . GLU A 1 282 ? 19.956 11.271 -42.075 1.00 42.12 282 GLU A N 1
ATOM 2132 C CA . GLU A 1 282 ? 19.526 11.432 -43.483 1.00 42.12 282 GLU A CA 1
ATOM 2133 C C . GLU A 1 282 ? 18.777 12.764 -43.732 1.00 42.12 282 GLU A C 1
ATOM 2135 O O . GLU A 1 282 ? 18.760 13.313 -44.840 1.00 42.12 282 GLU A O 1
ATOM 2140 N N . LEU A 1 283 ? 18.234 13.368 -42.669 1.00 47.12 283 LEU A N 1
ATOM 2141 C CA . LEU A 1 283 ? 17.317 14.510 -42.732 1.00 47.12 283 LEU A CA 1
ATOM 2142 C C . LEU A 1 283 ? 17.982 15.892 -42.762 1.00 47.12 283 LEU A C 1
ATOM 2144 O O . LEU A 1 283 ? 17.292 16.881 -43.016 1.00 47.12 283 LEU A O 1
ATOM 2148 N N . GLY A 1 284 ? 19.301 15.999 -42.576 1.00 42.06 284 GLY A N 1
ATOM 2149 C CA . GLY A 1 284 ? 20.020 17.257 -42.825 1.00 42.06 284 GLY A CA 1
ATOM 2150 C C . GLY A 1 284 ? 19.911 17.704 -44.289 1.00 42.06 284 GLY A C 1
ATOM 2151 O O . GLY A 1 284 ? 19.776 18.895 -44.576 1.00 42.06 284 GLY A O 1
ATOM 2152 N N . SER A 1 285 ? 19.878 16.736 -45.208 1.00 47.44 285 SER A N 1
ATOM 2153 C CA . SER A 1 285 ? 19.737 16.969 -46.648 1.00 47.44 285 SER A CA 1
ATOM 2154 C C . SER A 1 285 ? 18.284 17.273 -47.057 1.00 47.44 285 SER A C 1
ATOM 2156 O O . SER A 1 285 ? 18.023 18.201 -47.830 1.00 47.44 285 SER A O 1
ATOM 2158 N N . ASP A 1 286 ? 17.320 16.594 -46.431 1.00 49.53 286 ASP A N 1
ATOM 2159 C CA . ASP A 1 286 ? 15.891 16.751 -46.712 1.00 49.53 286 ASP A CA 1
ATOM 2160 C C . ASP A 1 286 ? 15.250 17.972 -46.037 1.00 49.53 286 ASP A C 1
ATOM 2162 O O . ASP A 1 286 ? 14.237 18.481 -46.523 1.00 49.53 286 ASP A O 1
ATOM 2166 N N . LEU A 1 287 ? 15.827 18.514 -44.959 1.00 44.84 287 LEU A N 1
ATOM 2167 C CA . LEU A 1 287 ? 15.367 19.763 -44.336 1.00 44.84 287 LEU A CA 1
ATOM 2168 C C . LEU A 1 287 ? 15.684 20.997 -45.185 1.00 44.84 287 LEU A C 1
ATOM 2170 O O . LEU A 1 287 ? 14.881 21.935 -45.205 1.00 44.84 287 LEU A O 1
ATOM 2174 N N . GLU A 1 288 ? 16.801 21.009 -45.917 1.00 46.50 288 GLU A N 1
ATOM 2175 C CA . GLU A 1 288 ? 17.094 22.072 -46.885 1.00 46.50 288 GLU A CA 1
ATOM 2176 C C . GLU A 1 288 ? 16.212 21.956 -48.134 1.00 46.50 288 GLU A C 1
ATOM 2178 O O . GLU A 1 288 ? 15.681 22.970 -48.603 1.00 46.50 288 GLU A O 1
ATOM 2183 N N . ALA A 1 289 ? 15.966 20.733 -48.614 1.00 50.47 289 ALA A N 1
ATOM 2184 C CA . ALA A 1 289 ? 15.024 20.470 -49.699 1.00 50.47 289 ALA A CA 1
ATOM 2185 C C . ALA A 1 289 ? 13.581 20.836 -49.300 1.00 50.47 289 ALA A C 1
ATOM 2187 O O . ALA A 1 289 ? 12.896 21.544 -50.038 1.00 50.47 289 ALA A O 1
ATOM 2188 N N . SER A 1 290 ? 13.155 20.481 -48.084 1.00 51.41 290 SER A N 1
ATOM 2189 C CA . SER A 1 290 ? 11.833 20.794 -47.529 1.00 51.41 290 SER A CA 1
ATOM 2190 C C . SER A 1 290 ? 11.665 22.272 -47.184 1.00 51.41 290 SER A C 1
ATOM 2192 O O . SER A 1 290 ? 10.571 22.804 -47.345 1.00 51.41 290 SER A O 1
ATOM 2194 N N . ARG A 1 291 ? 12.721 22.991 -46.766 1.00 48.44 291 ARG A N 1
ATOM 2195 C CA . ARG A 1 291 ? 12.675 24.460 -46.610 1.00 48.44 291 ARG A CA 1
ATOM 2196 C C . ARG A 1 291 ? 12.538 25.164 -47.953 1.00 48.44 291 ARG A C 1
ATOM 2198 O O . ARG A 1 291 ? 11.797 26.143 -48.029 1.00 48.44 291 ARG A O 1
ATOM 2205 N N . ARG A 1 292 ? 13.205 24.675 -49.005 1.00 52.72 292 ARG A N 1
ATOM 2206 C CA . ARG A 1 292 ? 13.037 25.183 -50.377 1.00 52.72 292 ARG A CA 1
ATOM 2207 C C . ARG A 1 292 ? 11.633 24.879 -50.910 1.00 52.72 292 ARG A C 1
ATOM 2209 O O . ARG A 1 292 ? 10.996 25.781 -51.446 1.00 52.72 292 ARG A O 1
ATOM 2216 N N . PHE A 1 293 ? 11.102 23.686 -50.640 1.00 47.06 293 PHE A N 1
ATOM 2217 C CA . PHE A 1 293 ? 9.730 23.302 -50.990 1.00 47.06 293 PHE A CA 1
ATOM 2218 C C . PHE A 1 293 ? 8.661 24.066 -50.193 1.00 47.06 293 PHE A C 1
ATOM 2220 O O . PHE A 1 293 ? 7.639 24.452 -50.749 1.00 47.06 293 PHE A O 1
ATOM 2227 N N . ALA A 1 294 ? 8.884 24.345 -48.906 1.00 43.91 294 ALA A N 1
ATOM 2228 C CA . ALA A 1 294 ? 7.956 25.100 -48.064 1.00 43.91 294 ALA A CA 1
ATOM 2229 C C . ALA A 1 294 ? 7.966 26.603 -48.383 1.00 43.91 294 ALA A C 1
ATOM 2231 O O . ALA A 1 294 ? 6.912 27.233 -48.338 1.00 43.91 294 ALA A O 1
ATOM 2232 N N . LYS A 1 295 ? 9.117 27.181 -48.767 1.00 46.97 295 LYS A N 1
ATOM 2233 C CA . LYS A 1 295 ? 9.179 28.560 -49.287 1.00 46.97 295 LYS A CA 1
ATOM 2234 C C . LYS A 1 295 ? 8.519 28.693 -50.661 1.00 46.97 295 LYS A C 1
ATOM 2236 O O . LYS A 1 295 ? 7.914 29.727 -50.917 1.00 46.97 295 LYS A O 1
ATOM 2241 N N . ALA A 1 296 ? 8.598 27.660 -51.503 1.00 45.88 296 ALA A N 1
ATOM 2242 C CA . ALA A 1 296 ? 7.912 27.622 -52.794 1.00 45.88 296 ALA A CA 1
ATOM 2243 C C . ALA A 1 296 ? 6.389 27.424 -52.633 1.00 45.88 296 ALA A C 1
ATOM 2245 O O . ALA A 1 296 ? 5.608 28.178 -53.201 1.00 45.88 296 ALA A O 1
ATOM 2246 N N . ASN A 1 297 ? 5.950 26.508 -51.762 1.00 42.66 297 ASN A N 1
ATOM 2247 C CA . ASN A 1 297 ? 4.526 26.213 -51.546 1.00 42.66 297 ASN A CA 1
ATOM 2248 C C . ASN A 1 297 ? 3.773 27.257 -50.700 1.00 42.66 297 ASN A C 1
ATOM 2250 O O . ASN A 1 297 ? 2.552 27.365 -50.817 1.00 42.66 297 ASN A O 1
ATOM 2254 N N . ALA A 1 298 ? 4.462 28.038 -49.860 1.00 42.41 298 ALA A N 1
ATOM 2255 C CA . ALA A 1 298 ? 3.843 29.135 -49.106 1.00 42.41 298 ALA A CA 1
ATOM 2256 C C . ALA A 1 298 ? 3.449 30.330 -49.996 1.00 42.41 298 ALA A C 1
ATOM 2258 O O . ALA A 1 298 ? 2.664 31.170 -49.564 1.00 42.41 298 ALA A O 1
ATOM 2259 N N . SER A 1 299 ? 3.960 30.391 -51.230 1.00 42.84 299 SER A N 1
ATOM 2260 C CA . SER A 1 299 ? 3.584 31.411 -52.212 1.00 42.84 299 SER A CA 1
ATOM 2261 C C . SER A 1 299 ? 2.393 31.001 -53.092 1.00 42.84 299 SER A C 1
ATOM 2263 O O . SER A 1 299 ? 1.854 31.861 -53.782 1.00 42.84 299 SER A O 1
ATOM 2265 N N . GLU A 1 300 ? 1.962 29.731 -53.074 1.00 43.75 300 GLU A N 1
ATOM 2266 C CA . GLU A 1 300 ? 0.990 29.201 -54.052 1.00 43.75 300 GLU A CA 1
ATOM 2267 C C . GLU A 1 300 ? -0.282 28.571 -53.457 1.00 43.75 300 GLU A C 1
ATOM 2269 O O . GLU A 1 300 ? -1.231 28.311 -54.195 1.00 43.75 300 GLU A O 1
ATOM 2274 N N . ARG A 1 301 ? -0.394 28.381 -52.134 1.00 42.97 301 ARG A N 1
ATOM 2275 C CA . ARG A 1 301 ? -1.660 27.936 -51.517 1.00 42.97 301 ARG A CA 1
ATOM 2276 C C . ARG A 1 301 ? -2.450 29.097 -50.927 1.00 42.97 301 ARG A C 1
ATOM 2278 O O . ARG A 1 301 ? -2.319 29.442 -49.754 1.00 42.97 301 ARG A O 1
ATOM 2285 N N . GLY A 1 302 ? -3.313 29.657 -51.770 1.00 46.59 302 GLY A N 1
ATOM 2286 C CA . GLY A 1 302 ? -4.509 30.365 -51.333 1.00 46.59 302 GLY A CA 1
ATOM 2287 C C . GLY A 1 302 ? -5.433 29.470 -50.491 1.00 46.59 302 GLY A C 1
ATOM 2288 O O . GLY A 1 302 ? -5.409 28.247 -50.598 1.00 46.59 302 GLY A O 1
ATOM 2289 N N . GLU A 1 303 ? -6.246 30.134 -49.666 1.00 46.03 303 GLU A N 1
ATOM 2290 C CA . GLU A 1 303 ? -7.302 29.602 -48.786 1.00 46.03 303 GLU A CA 1
ATOM 2291 C C . GLU A 1 303 ? -6.869 28.943 -47.465 1.00 46.03 303 GLU A C 1
ATOM 2293 O O . GLU A 1 303 ? -7.012 27.748 -47.211 1.00 46.03 303 GLU A O 1
ATOM 2298 N N . ALA A 1 304 ? -6.467 29.810 -46.533 1.00 52.88 304 ALA A N 1
ATOM 2299 C CA . ALA A 1 304 ? -6.553 29.571 -45.099 1.00 52.88 304 ALA A CA 1
ATOM 2300 C C . AL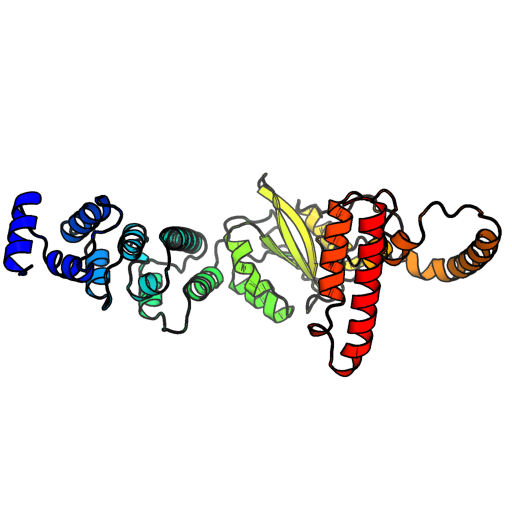A A 1 304 ? -8.021 29.378 -44.660 1.00 52.88 304 ALA A C 1
ATOM 2302 O O . ALA A 1 304 ? -8.717 30.343 -44.338 1.00 52.88 304 ALA A O 1
ATOM 2303 N N . ARG A 1 305 ? -8.501 28.132 -44.615 1.00 62.16 305 ARG A N 1
ATOM 2304 C CA . ARG A 1 305 ? -9.779 27.794 -43.971 1.00 62.16 305 ARG A CA 1
ATOM 2305 C C . ARG A 1 305 ? -9.581 27.723 -42.460 1.00 62.16 305 ARG A C 1
ATOM 2307 O O . ARG A 1 305 ? -9.149 26.711 -41.928 1.00 62.16 305 ARG A O 1
ATOM 2314 N N . GLY A 1 306 ? -9.826 28.837 -41.779 1.00 72.75 306 GLY A N 1
ATOM 2315 C CA . GLY A 1 306 ? -9.845 28.884 -40.320 1.00 72.75 306 GLY A CA 1
ATOM 2316 C C . GLY A 1 306 ? -9.850 30.309 -39.789 1.00 72.75 306 GLY A C 1
ATOM 2317 O O . GLY A 1 306 ? -8.919 31.087 -40.041 1.00 72.75 306 GLY A O 1
ATOM 2318 N N . HIS A 1 307 ? -10.888 30.649 -39.027 1.00 87.81 307 HIS A N 1
ATOM 2319 C CA . HIS A 1 307 ? -11.035 31.974 -38.434 1.00 87.81 307 HIS A CA 1
ATOM 2320 C C . HIS A 1 307 ? -9.793 32.343 -37.583 1.00 87.81 307 HIS A C 1
ATOM 2322 O O . HIS A 1 307 ? -9.379 31.570 -36.713 1.00 87.81 307 HIS A O 1
ATOM 2328 N N . PRO A 1 308 ? -9.153 33.510 -37.811 1.00 90.38 308 PRO A N 1
ATOM 2329 C CA . PRO A 1 308 ? -7.831 33.838 -37.259 1.00 90.38 308 PRO A CA 1
ATOM 2330 C C . PRO A 1 308 ? -7.769 33.836 -35.725 1.00 90.38 308 PRO A C 1
ATOM 2332 O O . PRO A 1 308 ? -6.719 33.545 -35.158 1.00 90.38 308 PRO A O 1
ATOM 2335 N N . VAL A 1 309 ? -8.890 34.110 -35.056 1.00 93.75 309 VAL A N 1
ATOM 2336 C CA . VAL A 1 309 ? -8.989 34.125 -33.586 1.00 93.75 309 VAL A CA 1
ATOM 2337 C C . VAL A 1 309 ? -8.791 32.727 -32.981 1.00 93.75 309 VAL A C 1
ATOM 2339 O O . VAL A 1 309 ? -8.090 32.597 -31.983 1.00 93.75 309 VAL A O 1
ATOM 2342 N N . PHE A 1 310 ? -9.310 31.666 -33.609 1.00 92.56 310 PHE A N 1
ATOM 2343 C CA . PHE A 1 310 ? -9.168 30.293 -33.102 1.00 92.56 310 PHE A CA 1
ATOM 2344 C C . PHE A 1 310 ? -7.720 29.802 -33.216 1.00 92.56 310 PHE A C 1
ATOM 2346 O O . PHE A 1 310 ? -7.181 29.195 -32.289 1.00 92.56 310 PHE A O 1
ATOM 2353 N N . ARG A 1 311 ? -7.031 30.186 -34.298 1.00 90.12 311 ARG A N 1
ATOM 2354 C CA . ARG A 1 311 ? -5.620 29.841 -34.520 1.00 90.12 311 ARG A CA 1
ATOM 2355 C C . ARG A 1 311 ? -4.680 30.424 -33.466 1.00 90.12 311 ARG A C 1
ATOM 2357 O O . ARG A 1 311 ? -3.693 29.778 -33.128 1.00 90.12 311 ARG A O 1
ATOM 2364 N N . ARG A 1 312 ? -4.987 31.601 -32.907 1.00 92.06 312 ARG A N 1
ATOM 2365 C CA . ARG A 1 312 ? -4.164 32.228 -31.853 1.00 92.06 312 ARG A CA 1
ATOM 2366 C C . ARG A 1 312 ? -4.072 31.388 -30.578 1.00 92.06 312 ARG A C 1
ATOM 2368 O O . ARG A 1 312 ? -3.077 31.486 -29.870 1.00 92.06 312 ARG A O 1
ATOM 2375 N N . VAL A 1 313 ? -5.076 30.553 -30.305 1.00 93.00 313 VAL A N 1
ATOM 2376 C CA . VAL A 1 313 ? -5.109 29.642 -29.147 1.00 93.00 313 VAL A CA 1
ATOM 2377 C C . VAL A 1 313 ? -4.973 28.169 -29.544 1.00 93.00 313 VAL A C 1
ATOM 2379 O O . VAL A 1 313 ? -5.194 27.290 -28.718 1.00 93.00 313 VAL A O 1
ATOM 2382 N N . GLY A 1 314 ? -4.592 27.889 -30.795 1.00 89.19 314 GLY A N 1
ATOM 2383 C CA . GLY A 1 314 ? -4.397 26.522 -31.286 1.00 89.19 314 GLY A CA 1
ATOM 2384 C C . GLY A 1 314 ? -5.687 25.711 -31.416 1.00 89.19 314 GLY A C 1
ATOM 2385 O O . GLY A 1 314 ? -5.644 24.488 -31.322 1.00 89.19 314 GLY A O 1
ATOM 2386 N N . LEU A 1 315 ? -6.830 26.373 -31.608 1.00 90.25 315 LEU A N 1
ATOM 2387 C CA . LEU A 1 315 ? -8.117 25.719 -31.824 1.00 90.25 315 LEU A CA 1
ATOM 2388 C C . LEU A 1 315 ? -8.503 25.724 -33.304 1.00 90.25 315 LEU A C 1
ATOM 2390 O O . LEU A 1 315 ? -8.187 26.653 -34.050 1.00 90.25 315 LEU A O 1
ATOM 2394 N N . ASP A 1 316 ? -9.244 24.692 -33.693 1.00 90.38 316 ASP A N 1
ATOM 2395 C CA . ASP A 1 316 ? -10.021 24.687 -34.927 1.00 90.38 316 ASP A CA 1
ATOM 2396 C C . ASP A 1 316 ? -11.344 25.450 -34.721 1.00 90.38 316 ASP A C 1
ATOM 2398 O O . ASP A 1 316 ? -11.906 25.448 -33.620 1.00 90.38 316 ASP A O 1
ATOM 2402 N N . GLN A 1 317 ? -11.847 26.118 -35.764 1.00 93.19 317 GLN A N 1
ATOM 2403 C CA . GLN A 1 317 ? -13.091 26.897 -35.687 1.00 93.19 317 GLN A CA 1
ATOM 2404 C C . GLN A 1 317 ? -14.324 26.034 -35.364 1.00 93.19 317 GLN A C 1
ATOM 2406 O O . GLN A 1 317 ? -15.287 26.529 -34.774 1.00 93.19 317 GLN A O 1
ATOM 2411 N N . ASP A 1 318 ? -14.270 24.744 -35.698 1.00 90.25 318 ASP A N 1
ATOM 2412 C CA . ASP A 1 318 ? -15.340 23.777 -35.484 1.00 90.25 318 ASP A CA 1
ATOM 2413 C C . ASP A 1 318 ? -15.144 22.945 -34.206 1.00 90.25 318 ASP A C 1
ATOM 2415 O O . ASP A 1 318 ? -15.894 22.000 -33.958 1.00 90.25 318 ASP A O 1
ATOM 2419 N N . CYS A 1 319 ? -14.196 23.317 -33.333 1.00 85.50 319 CYS A N 1
ATOM 2420 C CA . CYS A 1 319 ? -13.959 22.576 -32.096 1.00 85.50 319 CYS A CA 1
ATOM 2421 C C . CYS A 1 319 ? -15.213 22.519 -31.179 1.00 85.50 319 CYS A C 1
ATOM 2423 O O . CYS A 1 319 ? -15.934 23.518 -31.007 1.00 85.50 319 CYS A O 1
ATOM 2425 N N . PRO A 1 320 ? -15.501 21.351 -30.567 1.00 87.25 320 PRO A N 1
ATOM 2426 C CA . PRO A 1 320 ? -16.538 21.208 -29.548 1.00 87.25 320 PRO A CA 1
ATOM 2427 C C . PRO A 1 320 ? -16.280 22.086 -28.315 1.00 87.25 320 PRO A C 1
ATOM 2429 O O . PRO A 1 320 ? -15.136 22.266 -27.897 1.00 87.25 320 PRO A O 1
ATOM 2432 N N . ARG A 1 321 ? -17.357 22.560 -27.670 1.00 92.88 321 ARG A N 1
ATOM 2433 C CA . ARG A 1 321 ? -17.303 23.428 -26.474 1.00 92.88 321 ARG A CA 1
ATOM 2434 C C . ARG A 1 321 ? -16.382 22.889 -25.376 1.00 92.88 321 ARG A C 1
ATOM 2436 O O . ARG A 1 321 ? -15.552 23.630 -24.861 1.00 92.88 321 ARG A O 1
ATOM 2443 N N . TRP A 1 322 ? -16.499 21.602 -25.052 1.00 90.25 322 TRP A N 1
ATOM 2444 C CA . TRP A 1 322 ? -15.718 20.980 -23.980 1.00 90.25 322 TRP A CA 1
ATOM 2445 C C . TRP A 1 322 ? -14.206 20.972 -24.274 1.00 90.25 322 TRP A C 1
ATOM 2447 O O . TRP A 1 322 ? -13.405 21.098 -23.351 1.00 90.25 322 TRP A O 1
ATOM 2457 N N . ILE A 1 323 ? -13.799 20.897 -25.551 1.00 81.94 323 ILE A N 1
ATOM 2458 C CA . ILE A 1 323 ? -12.386 21.011 -25.951 1.00 81.94 323 ILE A CA 1
ATOM 2459 C C . ILE A 1 323 ? -11.900 22.441 -25.722 1.00 81.94 323 ILE A C 1
ATOM 2461 O O . ILE A 1 323 ? -10.836 22.645 -25.141 1.00 81.94 323 ILE A O 1
ATOM 2465 N N . ALA A 1 324 ? -12.688 23.439 -26.122 1.00 91.06 324 ALA A N 1
ATOM 2466 C CA . ALA A 1 324 ? -12.339 24.837 -25.900 1.00 91.06 324 ALA A CA 1
ATOM 2467 C C . ALA A 1 324 ? -12.231 25.170 -24.395 1.00 91.06 324 ALA A C 1
ATOM 2469 O O . ALA A 1 324 ? -11.321 25.894 -23.988 1.00 91.06 324 ALA A O 1
ATOM 2470 N N . GLU A 1 325 ? -13.122 24.620 -23.559 1.00 91.56 325 GLU A N 1
ATOM 2471 C CA . GLU A 1 325 ? -13.081 24.758 -22.093 1.00 91.56 325 GLU A CA 1
ATOM 2472 C C . GLU A 1 325 ? -11.814 24.130 -21.493 1.00 91.56 325 GLU A C 1
ATOM 2474 O O . GLU A 1 325 ? -11.138 24.770 -20.682 1.00 91.56 325 GLU A O 1
ATOM 2479 N N . LEU A 1 326 ? -11.445 22.926 -21.939 1.00 83.69 326 LEU A N 1
ATOM 2480 C CA . LEU A 1 326 ? -10.238 22.232 -21.490 1.00 83.69 326 LEU A CA 1
ATOM 2481 C C . LEU A 1 326 ? -8.961 23.001 -21.866 1.00 83.69 326 LEU A C 1
ATOM 2483 O O . LEU A 1 326 ? -8.101 23.237 -21.017 1.00 83.69 326 LEU A O 1
ATOM 2487 N N . VAL A 1 327 ? -8.857 23.460 -23.118 1.00 89.19 327 VAL A N 1
ATOM 2488 C CA . VAL A 1 327 ? -7.709 24.251 -23.604 1.00 89.19 327 VAL A CA 1
ATOM 2489 C C . VAL A 1 327 ? -7.595 25.572 -22.839 1.00 89.19 327 VAL A C 1
ATOM 2491 O O . VAL A 1 327 ? -6.485 25.983 -22.488 1.00 89.19 327 VAL A O 1
ATOM 2494 N N . ARG A 1 328 ? -8.719 26.223 -22.508 1.00 96.62 328 ARG A N 1
ATOM 2495 C CA . ARG A 1 328 ? -8.723 27.421 -21.656 1.00 96.62 328 ARG A CA 1
ATOM 2496 C C . ARG A 1 328 ? -8.232 27.111 -20.242 1.00 96.62 328 ARG A C 1
ATOM 2498 O O . ARG A 1 328 ? -7.413 27.859 -19.709 1.00 96.62 328 ARG A O 1
ATOM 2505 N N . GLN A 1 329 ? -8.691 26.015 -19.634 1.00 92.75 329 GLN A N 1
ATOM 2506 C CA . GLN A 1 329 ? -8.272 25.608 -18.290 1.00 92.75 329 GLN A CA 1
ATOM 2507 C C . GLN A 1 329 ? -6.762 25.333 -18.220 1.00 92.75 329 GLN A C 1
ATOM 2509 O O . GLN A 1 329 ? -6.090 25.833 -17.316 1.00 92.75 329 GLN A O 1
ATOM 2514 N N . GLU A 1 330 ? -6.214 24.599 -19.188 1.00 86.88 330 GLU A N 1
ATOM 2515 C CA . GLU A 1 330 ? -4.775 24.325 -19.258 1.00 86.88 330 GLU A CA 1
ATOM 2516 C C . GLU A 1 330 ? -3.957 25.585 -19.566 1.00 86.88 330 GLU A C 1
ATOM 2518 O O . GLU A 1 330 ? -2.921 25.835 -18.941 1.00 86.88 330 GLU A O 1
ATOM 2523 N N . SER A 1 331 ? -4.458 26.454 -20.449 1.00 90.19 331 SER A N 1
ATOM 2524 C CA . SER A 1 331 ? -3.824 27.746 -20.737 1.00 90.19 331 SER A CA 1
ATOM 2525 C C . SER A 1 331 ? -3.747 28.632 -19.493 1.00 90.19 331 SER A C 1
ATOM 2527 O O . SER A 1 331 ? -2.705 29.247 -19.251 1.00 90.19 331 SER A O 1
ATOM 2529 N N . ARG A 1 332 ? -4.796 28.645 -18.655 1.00 95.88 332 ARG A N 1
ATOM 2530 C CA . ARG A 1 332 ? -4.799 29.361 -17.372 1.00 95.88 332 ARG A CA 1
ATOM 2531 C C . ARG A 1 332 ? -3.740 28.832 -16.420 1.00 95.88 332 ARG A C 1
ATOM 2533 O O . ARG A 1 332 ? -2.977 29.632 -15.893 1.00 95.88 332 ARG A O 1
ATOM 2540 N N . LYS A 1 333 ? -3.646 27.511 -16.236 1.00 88.12 333 LYS A N 1
ATOM 2541 C CA . LYS A 1 333 ? -2.620 26.897 -15.374 1.00 88.12 333 LYS A CA 1
ATOM 2542 C C . LYS A 1 333 ? -1.209 27.246 -15.848 1.00 88.12 333 LYS A C 1
ATOM 2544 O O . LYS A 1 333 ? -0.356 27.617 -15.046 1.00 88.12 333 LYS A O 1
ATOM 2549 N N . ARG A 1 334 ? -0.963 27.166 -17.160 1.00 88.00 334 ARG A N 1
ATOM 2550 C CA . ARG A 1 334 ? 0.369 27.364 -17.748 1.00 88.00 334 ARG A CA 1
ATOM 2551 C C . ARG A 1 334 ? 0.830 28.823 -17.745 1.00 88.00 334 ARG A C 1
ATOM 2553 O O . ARG A 1 334 ? 2.032 29.077 -17.603 1.00 88.00 334 ARG A O 1
ATOM 2560 N N . LEU A 1 335 ? -0.094 29.761 -17.958 1.00 90.81 335 LEU A N 1
ATOM 2561 C CA . LEU A 1 335 ? 0.190 31.194 -18.096 1.00 90.81 335 LEU A CA 1
ATOM 2562 C C . LEU A 1 335 ? -0.096 32.004 -16.823 1.00 90.81 335 LEU A C 1
ATOM 2564 O O . LEU A 1 335 ? 0.139 33.208 -16.837 1.00 90.81 335 LEU A O 1
ATOM 2568 N N . HIS A 1 336 ? -0.561 31.381 -15.732 1.00 94.25 336 HIS A N 1
ATOM 2569 C CA . HIS A 1 336 ? -0.844 32.100 -14.489 1.00 94.25 336 HIS A CA 1
ATOM 2570 C C . HIS A 1 336 ? 0.413 32.830 -13.976 1.00 94.25 336 HIS A C 1
ATOM 2572 O O . HIS A 1 336 ? 1.456 32.185 -13.813 1.00 94.25 336 HIS A O 1
ATOM 2578 N N . PRO A 1 337 ? 0.346 34.141 -13.681 1.00 94.12 337 PRO A N 1
ATOM 2579 C CA . PRO A 1 337 ? 1.514 34.912 -13.251 1.00 94.12 337 PRO A CA 1
ATOM 2580 C C . PRO A 1 337 ? 2.095 34.425 -11.915 1.00 94.12 337 PRO A C 1
ATOM 2582 O O . PRO A 1 337 ? 3.305 34.500 -11.711 1.00 94.12 337 PRO A O 1
ATOM 2585 N N . ASP A 1 338 ? 1.276 33.838 -11.037 1.00 93.56 338 ASP A N 1
ATOM 2586 C CA . ASP A 1 338 ? 1.765 33.265 -9.770 1.00 93.56 338 ASP A CA 1
ATOM 2587 C C . ASP A 1 338 ? 2.632 32.017 -9.948 1.00 93.56 338 ASP A C 1
ATOM 2589 O O . ASP A 1 338 ? 3.439 31.703 -9.078 1.00 93.56 338 ASP A O 1
ATOM 2593 N N . ALA A 1 339 ? 2.520 31.331 -11.088 1.00 89.25 339 ALA A N 1
ATOM 2594 C CA . ALA A 1 339 ? 3.371 30.193 -11.415 1.00 89.25 339 ALA A CA 1
ATOM 2595 C C . ALA A 1 339 ? 4.713 30.618 -12.044 1.00 89.25 339 ALA A C 1
ATOM 2597 O O . ALA A 1 339 ? 5.503 29.755 -12.433 1.00 89.25 339 ALA A O 1
ATOM 2598 N N . LYS A 1 340 ? 4.972 31.929 -12.204 1.00 90.69 340 LYS A N 1
ATOM 2599 C CA . LYS A 1 340 ? 6.173 32.457 -12.866 1.00 90.69 340 LYS A CA 1
ATOM 2600 C C . LYS A 1 340 ? 7.121 33.176 -11.891 1.00 90.69 340 LYS A C 1
ATOM 2602 O O . LYS A 1 340 ? 6.664 33.818 -10.942 1.00 90.69 340 LYS A O 1
ATOM 2607 N N . PRO A 1 341 ? 8.447 33.110 -12.136 1.00 91.12 341 PRO A N 1
ATOM 2608 C CA . PRO A 1 341 ? 9.439 33.911 -11.419 1.00 91.12 341 PRO A CA 1
ATOM 2609 C C . PRO A 1 341 ? 9.130 35.412 -11.481 1.00 91.12 341 PRO A C 1
ATOM 2611 O O . PRO A 1 341 ? 8.575 35.887 -12.471 1.00 91.12 341 PRO A O 1
ATOM 2614 N N . SER A 1 342 ? 9.543 36.170 -10.459 1.00 93.38 342 SER A N 1
ATOM 2615 C CA . SER A 1 342 ? 9.243 37.607 -10.313 1.00 93.38 342 SER A CA 1
ATOM 2616 C C . SER A 1 342 ? 9.567 38.446 -11.555 1.00 93.38 342 SER A C 1
ATOM 2618 O O . SER A 1 342 ? 8.757 39.281 -11.937 1.00 93.38 342 SER A O 1
ATOM 2620 N N . HIS A 1 343 ? 10.690 38.181 -12.228 1.00 93.81 343 HIS A N 1
ATOM 2621 C CA . HIS A 1 343 ? 11.125 38.919 -13.422 1.00 93.81 343 HIS A CA 1
ATOM 2622 C C . HIS A 1 343 ? 10.307 38.628 -14.697 1.00 93.81 343 HIS A C 1
ATOM 2624 O O . HIS A 1 343 ? 10.471 39.334 -15.684 1.00 93.81 343 HIS A O 1
ATOM 2630 N N . LEU A 1 344 ? 9.436 37.609 -14.695 1.00 90.81 344 LEU A N 1
ATOM 2631 C CA . LEU A 1 344 ? 8.565 37.253 -15.828 1.00 90.81 344 LEU A CA 1
ATOM 2632 C C . LEU A 1 344 ? 7.082 37.541 -15.558 1.00 90.81 344 LEU A C 1
ATOM 2634 O O . LEU A 1 344 ? 6.241 37.249 -16.409 1.00 90.81 344 LEU A O 1
ATOM 2638 N N . LYS A 1 345 ? 6.728 38.075 -14.379 1.00 93.38 345 LYS A N 1
ATOM 2639 C CA . LYS A 1 345 ? 5.323 38.251 -13.979 1.00 93.38 345 LYS A CA 1
ATOM 2640 C C . LYS A 1 345 ? 4.569 39.236 -14.868 1.00 93.38 345 LYS A C 1
ATOM 2642 O O . LYS A 1 345 ? 3.420 38.959 -15.210 1.00 93.38 345 LYS A O 1
ATOM 2647 N N . ASP A 1 346 ? 5.204 40.325 -15.289 1.00 92.62 346 ASP A N 1
ATOM 2648 C CA . ASP A 1 346 ? 4.557 41.353 -16.116 1.00 92.62 346 ASP A CA 1
ATOM 2649 C C . ASP A 1 346 ? 4.263 40.839 -17.533 1.00 92.62 346 ASP A C 1
ATOM 2651 O O . ASP A 1 346 ? 3.163 41.018 -18.069 1.00 92.62 346 ASP A O 1
ATOM 2655 N N . GLU A 1 347 ? 5.213 40.105 -18.116 1.00 91.75 347 GLU A N 1
ATOM 2656 C CA . GLU A 1 347 ? 5.029 39.456 -19.413 1.00 91.75 347 GLU A CA 1
ATOM 2657 C C . GLU A 1 347 ? 3.978 38.338 -19.335 1.00 91.75 347 GLU A C 1
ATOM 2659 O O . GLU A 1 347 ? 3.095 38.246 -20.189 1.00 91.75 347 GLU A O 1
ATOM 2664 N N . ALA A 1 348 ? 4.023 37.509 -18.287 1.00 89.00 348 ALA A N 1
ATOM 2665 C CA . ALA A 1 348 ? 3.045 36.448 -18.068 1.00 89.00 348 ALA A CA 1
ATOM 2666 C C . ALA A 1 348 ? 1.628 37.001 -17.872 1.00 89.00 348 ALA A C 1
ATOM 2668 O O . ALA A 1 348 ? 0.685 36.472 -18.456 1.00 89.00 348 ALA A O 1
ATOM 2669 N N . THR A 1 349 ? 1.487 38.099 -17.125 1.00 95.06 349 THR A N 1
ATOM 2670 C CA . THR A 1 349 ? 0.212 38.808 -16.941 1.00 95.06 349 THR A CA 1
ATOM 2671 C C . THR A 1 349 ? -0.324 39.313 -18.277 1.00 95.06 349 THR A C 1
ATOM 2673 O O . THR A 1 349 ? -1.489 39.086 -18.599 1.00 95.06 349 THR A O 1
ATOM 2676 N N . SER A 1 350 ? 0.533 39.921 -19.101 1.00 94.69 350 SER A N 1
ATOM 2677 C CA . SER A 1 350 ? 0.150 40.418 -20.428 1.00 94.69 350 SER A CA 1
ATOM 2678 C C . SER A 1 350 ? -0.331 39.288 -21.347 1.00 94.69 350 SER A C 1
ATOM 2680 O O . SER A 1 350 ? -1.412 39.380 -21.931 1.00 94.69 350 SER A O 1
ATOM 2682 N N . ARG A 1 351 ? 0.412 38.174 -21.405 1.00 92.94 351 ARG A N 1
ATOM 2683 C CA . ARG A 1 351 ? 0.048 36.987 -22.200 1.00 92.94 351 ARG A CA 1
ATOM 2684 C C . ARG A 1 351 ? -1.220 36.302 -21.689 1.00 92.94 351 ARG A C 1
ATOM 2686 O O . ARG A 1 351 ? -2.025 35.828 -22.488 1.00 92.94 351 ARG A O 1
ATOM 2693 N N . PHE A 1 352 ? -1.417 36.251 -20.372 1.00 95.38 352 PHE A N 1
ATOM 2694 C CA . PHE A 1 352 ? -2.630 35.709 -19.760 1.00 95.38 352 PHE A CA 1
ATOM 2695 C C . PHE A 1 352 ? -3.863 36.540 -20.143 1.00 95.38 352 PHE A C 1
ATOM 2697 O O . PHE A 1 352 ? -4.877 35.978 -20.555 1.00 95.38 352 PHE A O 1
ATOM 2704 N N . LEU A 1 353 ? -3.765 37.873 -20.079 1.00 96.62 353 LEU A N 1
ATOM 2705 C CA . LEU A 1 353 ? -4.852 38.783 -20.454 1.00 96.62 353 LEU A CA 1
ATOM 2706 C C . LEU A 1 353 ? -5.180 38.727 -21.953 1.00 96.62 353 LEU A C 1
ATOM 2708 O O . LEU A 1 353 ? -6.354 38.738 -22.325 1.00 96.62 353 LEU A O 1
ATOM 2712 N N . GLU A 1 354 ? -4.168 38.647 -22.820 1.00 95.38 354 GLU A N 1
ATOM 2713 C CA . GLU A 1 354 ? -4.361 38.497 -24.268 1.00 95.38 354 GLU A CA 1
ATOM 2714 C C . GLU A 1 354 ? -5.052 37.169 -24.620 1.00 95.38 354 GLU A C 1
ATOM 2716 O O . GLU A 1 354 ? -5.989 37.134 -25.427 1.00 95.38 354 GLU A O 1
ATOM 2721 N N . MET A 1 355 ? -4.638 36.081 -23.967 1.00 97.06 355 MET A N 1
ATOM 2722 C CA . MET A 1 355 ? -5.255 34.764 -24.110 1.00 97.06 355 MET A CA 1
ATOM 2723 C C . MET A 1 355 ? -6.720 34.783 -23.651 1.00 97.06 355 MET A C 1
ATOM 2725 O O . MET A 1 355 ? -7.597 34.367 -24.410 1.00 97.06 355 MET A O 1
ATOM 2729 N N . GLU A 1 356 ? -7.025 35.345 -22.476 1.00 97.62 356 GLU A N 1
ATOM 2730 C CA . GLU A 1 356 ? -8.407 35.451 -21.981 1.00 97.62 356 GLU A CA 1
ATOM 2731 C C . GLU A 1 356 ? -9.289 36.323 -22.885 1.00 97.62 356 GLU A C 1
ATOM 2733 O O . GLU A 1 356 ? -10.450 35.979 -23.119 1.00 97.62 356 GLU A O 1
ATOM 2738 N N . ARG A 1 357 ? -8.744 37.407 -23.456 1.00 97.69 357 ARG A N 1
ATOM 2739 C CA . ARG A 1 357 ? -9.452 38.227 -24.452 1.00 97.69 357 ARG A CA 1
ATOM 2740 C C . ARG A 1 357 ? -9.799 37.411 -25.696 1.00 97.69 357 ARG A C 1
ATOM 2742 O O . ARG A 1 357 ? -10.938 37.455 -26.152 1.00 97.69 357 ARG A O 1
ATOM 2749 N N . THR A 1 358 ? -8.845 36.627 -26.193 1.00 96.50 358 THR A N 1
ATOM 2750 C CA . THR A 1 358 ? -9.038 35.762 -27.366 1.00 96.50 358 THR A CA 1
ATOM 2751 C C . THR A 1 358 ? -10.120 34.706 -27.107 1.00 96.50 358 THR A C 1
ATOM 2753 O O . THR A 1 358 ? -11.003 34.511 -27.940 1.00 96.50 358 THR A O 1
ATOM 2756 N N . PHE A 1 359 ? -10.135 34.078 -25.925 1.00 97.44 359 PHE A N 1
ATOM 2757 C CA . PHE A 1 359 ? -11.221 33.169 -25.537 1.00 97.44 359 PHE A CA 1
ATOM 2758 C C . PHE A 1 359 ? -12.574 33.883 -25.392 1.00 97.44 359 PHE A C 1
ATOM 2760 O O . PHE A 1 359 ? -13.599 33.320 -25.769 1.00 97.44 359 PHE A O 1
ATOM 2767 N N . GLY A 1 360 ? -12.598 35.128 -24.908 1.00 96.62 360 GLY A N 1
ATOM 2768 C CA . GLY A 1 360 ? -13.812 35.948 -24.871 1.00 96.62 360 GLY A CA 1
ATOM 2769 C C . GLY A 1 360 ? -14.399 36.213 -26.263 1.00 96.62 360 GLY A C 1
ATOM 2770 O O . GLY A 1 360 ? -15.610 36.099 -26.455 1.00 96.62 360 GLY A O 1
ATOM 2771 N N . GLU A 1 361 ? -13.546 36.498 -27.250 1.00 97.38 361 GLU A N 1
ATOM 2772 C CA . GLU A 1 361 ? -13.953 36.651 -28.653 1.00 97.38 361 GLU A CA 1
ATOM 2773 C C . GLU A 1 361 ? -14.529 35.346 -29.220 1.00 97.38 361 GLU A C 1
ATOM 2775 O O . GLU A 1 361 ? -15.597 35.368 -29.834 1.00 97.38 361 GLU A O 1
ATOM 2780 N N . ILE A 1 362 ? -13.885 34.204 -28.949 1.00 95.88 362 ILE A N 1
ATOM 2781 C CA . ILE A 1 362 ? -14.364 32.878 -29.377 1.00 95.88 362 ILE A CA 1
ATOM 2782 C C . ILE A 1 362 ? -15.742 32.564 -28.782 1.00 95.88 362 ILE A C 1
ATOM 2784 O O . ILE A 1 362 ? -16.635 32.124 -29.508 1.00 95.88 362 ILE A O 1
ATOM 2788 N N . TRP A 1 363 ? -15.948 32.819 -27.486 1.00 96.56 363 TRP A N 1
ATOM 2789 C CA . TRP A 1 363 ? -17.229 32.561 -26.815 1.00 96.56 363 TRP A CA 1
ATOM 2790 C C . TRP A 1 363 ? -18.349 33.420 -27.397 1.00 96.56 363 TRP A C 1
ATOM 2792 O O . TRP A 1 363 ? -19.438 32.914 -27.665 1.00 96.56 363 TRP A O 1
ATOM 2802 N N . LYS A 1 364 ? -18.059 34.697 -27.671 1.00 96.81 364 LYS A N 1
ATOM 2803 C CA . LYS A 1 364 ? -19.009 35.607 -28.317 1.00 96.81 364 LYS A CA 1
ATOM 2804 C C . LYS A 1 364 ? -19.358 35.158 -29.739 1.00 96.81 364 LYS A C 1
ATOM 2806 O O . LYS A 1 364 ? -20.516 35.257 -30.128 1.00 96.81 364 LYS A O 1
ATOM 2811 N N . MET A 1 365 ? -18.383 34.657 -30.502 1.00 94.56 365 MET A N 1
ATOM 2812 C CA . MET A 1 365 ? -18.599 34.158 -31.868 1.00 94.56 365 MET A CA 1
ATOM 2813 C C . MET A 1 365 ? -19.404 32.854 -31.911 1.00 94.56 365 MET A C 1
ATOM 2815 O O . MET A 1 365 ? -20.165 32.650 -32.851 1.00 94.56 365 MET A O 1
ATOM 2819 N N . ARG A 1 366 ? -19.242 31.969 -30.918 1.00 92.75 366 ARG A N 1
ATOM 2820 C CA . ARG A 1 366 ? -19.902 30.649 -30.871 1.00 92.75 366 ARG A CA 1
ATOM 2821 C C . ARG A 1 366 ? -21.223 30.635 -30.093 1.00 92.75 366 ARG A C 1
ATOM 2823 O O . ARG A 1 366 ? -21.941 29.645 -30.180 1.00 92.75 366 ARG A O 1
ATOM 2830 N N . GLY A 1 367 ? -21.551 31.707 -29.366 1.00 88.69 367 GLY A N 1
ATOM 2831 C CA . GLY A 1 367 ? -22.796 31.825 -28.597 1.00 88.69 367 GLY A CA 1
ATOM 2832 C C . GLY A 1 367 ? -22.848 30.920 -27.361 1.00 88.69 367 GLY A C 1
ATOM 2833 O O . GLY A 1 367 ? -23.892 30.334 -27.083 1.00 88.69 367 GLY A O 1
ATOM 2834 N N . PHE A 1 368 ? -21.717 30.757 -26.667 1.00 79.38 368 PHE A N 1
ATOM 2835 C CA . PHE A 1 368 ? -21.583 29.877 -25.495 1.00 79.38 368 PHE A CA 1
ATOM 2836 C C . PHE A 1 368 ? -21.989 30.487 -24.158 1.00 79.38 368 PHE A C 1
ATOM 2838 O O . PHE A 1 368 ? -21.895 31.728 -24.015 1.00 79.38 368 PHE A O 1
#

Foldseek 3Di:
DPLVVVLVVCCVVPVDDFPCLSVLVVLLPPDDAPDPVLNVLSRCLRPDPVNVLLSVLSSPPPHRDHPFLSLLSSLADPLQSHVLNSVQDDGNVVSVVLNVLLVLLVQFAVCSDSVSSSVLSVVDDPPDHSVNSSLVSLLRGQAQPADFQDPCVPPFKHKQRHSVSQVVVCVVQVDCSNVCSVCRSVVQWIWMWGPPPPIKIWIWGADPVRAIETFAIAGRVSDADDLVVLQVVQVVVVVSVHHYPDPPPDDPCPVVVCVVVVNDCPGTPSRSSPDDPVPPPVCVVVVVVVVVVCVVVVVPDDDPPADVLQVVLPHGLPDDPVVLVVSLVVLCVVLPLVVDDPVCSVVSVVVNVVNVVSSVVSCVVVVD

Secondary structure (DSSP, 8-state):
--HHHHHHHHHHHHSS--TTHHHHHHHH-SSPPSSTHHHHHHHHHHH-GGGHHHHHHHHH--S---HHHHHHHHHS-TTT-SHHHHTT--SHHHHHHHHHHHHHHHHH-TT--HHHHHHHHHT--TT--HHHHHHHHHTT----S---S--TT-SSEEE--SHHHHHHHHHHHTSGGGGGHHHHHTTSEEEEEE-SSSPEEEEEEE-TTS-EEEEEEE-GGG-PPPHHHHHHHHHHHHHTT--B----SPPTTHHHHHHHTT--TTSTTTTSS---GGGTTSHHHHHHHHHHHHHHHTTT-----S-HHHHHTT--TT--HHHHHHHHHHHHHHH-GGGS-GGGHHHHHHHHHHHHHHHHHHHHHHT-

pLDDT: mean 88.09, std 14.95, range [42.06, 98.56]

Sequence (368 aa):
MTITRGREFIQGVFGEVPGGFPGVLTRIGPDPLPDPGLYLILFKMFASPQHRVRRDVLRQHGGPTTATQIRIIHRLDPVLVHKNVLERLQSASEAEDANAALALIRNTALSATEDAIRQAIENLGDKIDLATFLNRWLAKMDRPPARPLVPENDPEVAVMTSGEAMASLGRRFRNCATTRVVYAAVGFEVLLEWKPSPGLVAQCHRLTDGGWVLTDIHAKANGRVDPVTAAAFRSKLASCGIPALSPGSMHPRTSGILSLLGVGHGGLGANLGFEDDNDLDELGSDLEASRRFAKANASERGEARGHPVFRRVGLDQDCPRWIAELVRQESRKRLHPDAKPSHLKDEATSRFLEMERTFGEIWKMRGF